Protein AF-A0A936SE41-F1 (afdb_monomer_lite)

pLDDT: mean 73.84, std 23.17, range [28.8, 96.19]

Radius of gyration: 31.77 Å; chains: 1; bounding box: 90×78×66 Å

Foldseek 3Di:
DDDDDDDDDPDDDPLQWKWFAQADQDPDDGDTDIGGPPDDDDDDDDPPPCSCVVPPVAQQLVLQQVVLVPDDPVSVVVDDRRDHGPTPDIPNRHNDDDDDPDPPDDDVPDDPCVVVVVVVVVVVCCVVPNFDADPPPRDTDDDDDPVNVVVPDCVPPPDPPPDPDDPPDPPDPDPPPPPPPPDDDDDDDDDD

Sequence (192 aa):
MPGTESMHAATPKKEDQIEVRGARVHNLKNINVSIPFNKLTVITGVSGSGKSSLAFDTLYAEGQRRYVESLSAYARQFLERMDKPDVDEITGIAPAIAIRQKNSTKNPRSTVATQTEIYDYLRLLFARAGQTICHKCGREVKKIRPNRLRTRSWRNCRTALDSICCSLFRKKFLVRSSELQKEASPRPRPKI

Structure (mmCIF, N/CA/C/O backbone):
data_AF-A0A936SE41-F1
#
_entry.id   AF-A0A936SE41-F1
#
loop_
_atom_site.group_PDB
_atom_site.id
_atom_site.type_symbol
_atom_site.label_atom_id
_atom_site.label_alt_id
_atom_site.label_comp_id
_atom_site.label_asym_id
_atom_site.label_entity_id
_atom_site.label_seq_id
_atom_site.pdbx_PDB_ins_code
_atom_site.Cartn_x
_atom_site.Cartn_y
_atom_site.Cartn_z
_atom_site.occupancy
_atom_site.B_iso_or_equiv
_atom_site.auth_seq_id
_atom_site.auth_comp_id
_atom_site.auth_asym_id
_atom_site.auth_atom_id
_atom_site.pdbx_PDB_model_num
ATOM 1 N N . MET A 1 1 ? -26.168 34.186 -21.597 1.00 45.56 1 MET A N 1
ATOM 2 C CA . MET A 1 1 ? -26.222 33.703 -20.202 1.00 45.56 1 MET A CA 1
ATOM 3 C C . MET A 1 1 ? -26.870 32.323 -20.218 1.00 45.56 1 MET A C 1
ATOM 5 O O . MET A 1 1 ? -28.078 32.276 -20.405 1.00 45.56 1 MET A O 1
ATOM 9 N N . PRO A 1 2 ? -26.121 31.209 -20.158 1.00 50.38 2 PRO A N 1
ATOM 10 C CA . PRO A 1 2 ? -26.719 29.896 -19.945 1.00 50.38 2 PRO A CA 1
ATOM 11 C C . PRO A 1 2 ? -26.901 29.629 -18.443 1.00 50.38 2 PRO A C 1
ATOM 13 O O . PRO A 1 2 ? -26.120 30.104 -17.619 1.00 50.38 2 PRO A O 1
ATOM 16 N N . GLY A 1 3 ? -28.003 28.951 -18.129 1.00 43.50 3 GLY A N 1
ATOM 17 C CA . GLY A 1 3 ? -28.626 28.864 -16.813 1.00 43.50 3 GLY A CA 1
ATOM 18 C C . GLY A 1 3 ? -27.889 28.028 -15.768 1.00 43.50 3 GLY A C 1
ATOM 19 O O . GLY A 1 3 ? -27.071 27.160 -16.056 1.00 43.50 3 GLY A O 1
ATOM 20 N N . THR A 1 4 ? -28.239 28.322 -14.522 1.00 48.59 4 THR A N 1
ATOM 21 C CA . THR A 1 4 ? -27.887 27.595 -13.306 1.00 48.59 4 THR A CA 1
ATOM 22 C C . THR A 1 4 ? -28.631 26.263 -13.245 1.00 48.59 4 THR A C 1
ATOM 24 O O . THR A 1 4 ? -29.811 26.228 -12.895 1.00 48.59 4 THR A O 1
ATOM 27 N N . GLU A 1 5 ? -27.942 25.167 -13.551 1.00 46.31 5 GLU A N 1
ATOM 28 C CA . GLU A 1 5 ? -28.409 23.821 -13.221 1.00 46.31 5 GLU A CA 1
ATOM 29 C C . GLU A 1 5 ? -28.138 23.545 -11.738 1.00 46.31 5 GLU A C 1
ATOM 31 O O . GLU A 1 5 ? -26.999 23.510 -11.266 1.00 46.31 5 GLU A O 1
ATOM 36 N N . SER A 1 6 ? -29.222 23.404 -10.979 1.00 43.59 6 SER A N 1
ATOM 37 C CA . SER A 1 6 ? -29.221 23.038 -9.570 1.00 43.59 6 SER A CA 1
ATOM 38 C C . SER A 1 6 ? -28.664 21.627 -9.391 1.00 43.59 6 SER A C 1
ATOM 40 O O . SER A 1 6 ? -29.272 20.649 -9.826 1.00 43.59 6 SER A O 1
ATOM 42 N N . MET A 1 7 ? -27.523 21.517 -8.711 1.00 40.09 7 MET A N 1
ATOM 43 C CA . MET A 1 7 ? -26.953 20.238 -8.300 1.00 40.09 7 MET A CA 1
ATOM 44 C C . MET A 1 7 ? -27.877 19.561 -7.280 1.00 40.09 7 MET A C 1
ATOM 46 O O . MET A 1 7 ? -27.985 19.996 -6.133 1.00 40.09 7 MET A O 1
ATOM 50 N N . HIS A 1 8 ? -28.540 18.482 -7.689 1.00 44.97 8 HIS A N 1
ATOM 51 C CA . HIS A 1 8 ? -29.218 17.580 -6.767 1.00 44.97 8 HIS A CA 1
ATOM 52 C C . HIS A 1 8 ? -28.171 16.882 -5.889 1.00 44.97 8 HIS A C 1
ATOM 54 O O . HIS A 1 8 ? -27.427 16.015 -6.347 1.00 44.97 8 HIS A O 1
ATOM 60 N N . ALA A 1 9 ? -28.101 17.275 -4.616 1.00 45.81 9 ALA A N 1
ATOM 61 C CA . ALA A 1 9 ? -27.323 16.576 -3.605 1.00 45.81 9 ALA A CA 1
ATOM 62 C C . ALA A 1 9 ? -27.944 15.190 -3.368 1.00 45.81 9 ALA A C 1
ATOM 64 O O . ALA A 1 9 ? -28.983 15.062 -2.720 1.00 45.81 9 ALA A O 1
ATOM 65 N N . ALA A 1 10 ? -27.321 14.152 -3.928 1.00 47.44 10 ALA A N 1
ATOM 66 C CA . ALA A 1 10 ? -27.687 12.770 -3.663 1.00 47.44 10 ALA A CA 1
ATOM 67 C C . ALA A 1 10 ? -27.558 12.479 -2.158 1.00 47.44 10 ALA A C 1
ATOM 69 O O . ALA A 1 10 ? -26.522 12.738 -1.544 1.00 47.44 10 ALA A O 1
ATOM 70 N N . THR A 1 11 ? -28.623 11.954 -1.557 1.00 45.97 11 THR A N 1
ATOM 71 C CA . THR A 1 11 ? -28.633 11.496 -0.166 1.00 45.97 11 THR A CA 1
ATOM 72 C C . THR A 1 11 ? -27.614 10.356 -0.029 1.00 45.97 11 THR A C 1
ATOM 74 O O . THR A 1 11 ? -27.727 9.381 -0.776 1.00 45.97 11 THR A O 1
ATOM 77 N N . PRO A 1 12 ? -26.601 10.442 0.855 1.00 45.00 12 PRO A N 1
ATOM 78 C CA . PRO A 1 12 ? -25.562 9.420 0.908 1.00 45.00 12 PRO A CA 1
ATOM 79 C C . PRO A 1 12 ? -26.171 8.100 1.384 1.00 45.00 12 PRO A C 1
ATOM 81 O O . PRO A 1 12 ? -26.808 8.039 2.440 1.00 45.00 12 PRO A O 1
ATOM 84 N N . LYS A 1 13 ? -25.988 7.039 0.590 1.00 48.81 13 LYS A N 1
ATOM 85 C CA . LYS A 1 13 ? -26.315 5.674 1.006 1.00 48.81 13 LYS A CA 1
ATOM 86 C C . LYS A 1 13 ? -25.472 5.336 2.235 1.00 48.81 13 LYS A C 1
ATOM 88 O O . LYS A 1 13 ? -24.300 5.688 2.320 1.00 48.81 13 LYS A O 1
ATOM 93 N N . LYS A 1 14 ? -26.062 4.595 3.172 1.00 51.44 14 LYS A N 1
ATOM 94 C CA . LYS A 1 14 ? -25.424 4.133 4.420 1.00 51.44 14 LYS A CA 1
ATOM 95 C C . LYS A 1 14 ? -24.152 3.287 4.195 1.00 51.44 14 LYS A C 1
ATOM 97 O O . LYS A 1 14 ? -23.412 3.041 5.132 1.00 51.44 14 LYS A O 1
ATOM 102 N N . GLU A 1 15 ? -23.909 2.865 2.955 1.00 58.12 15 GLU A N 1
ATOM 103 C CA . GLU A 1 15 ? -22.759 2.075 2.504 1.00 58.12 15 GLU A CA 1
ATOM 104 C C . GLU A 1 15 ? -21.543 2.932 2.104 1.00 58.12 15 GLU A C 1
ATOM 106 O O . GLU A 1 15 ? -20.476 2.382 1.849 1.00 58.12 15 GLU A O 1
ATOM 111 N N . ASP A 1 16 ? -21.660 4.266 2.087 1.00 80.31 16 ASP A N 1
ATOM 112 C CA . ASP A 1 16 ? -20.583 5.164 1.648 1.00 80.31 16 ASP A CA 1
ATOM 113 C C . ASP A 1 16 ? -19.590 5.554 2.767 1.00 80.31 16 ASP A C 1
ATOM 115 O O . ASP A 1 16 ? -18.849 6.535 2.634 1.00 80.31 16 ASP A O 1
ATOM 119 N N . GLN A 1 17 ? -19.542 4.814 3.882 1.00 90.88 17 GLN A N 1
ATOM 120 C CA . GLN A 1 17 ? -18.642 5.115 5.002 1.00 90.88 17 GLN A CA 1
ATOM 121 C C . GLN A 1 17 ? -18.053 3.851 5.645 1.00 90.88 17 GLN A C 1
ATOM 123 O O . GLN A 1 17 ? -18.713 2.822 5.756 1.00 90.88 17 GLN A O 1
ATOM 128 N N . ILE A 1 18 ? -16.813 3.967 6.116 1.00 92.62 18 ILE A N 1
ATOM 129 C CA . ILE A 1 18 ? -16.155 3.004 6.998 1.00 92.62 18 ILE A CA 1
ATOM 130 C C . ILE A 1 18 ? -16.578 3.354 8.425 1.00 92.62 18 ILE A C 1
ATOM 132 O O . ILE A 1 18 ? -16.229 4.434 8.912 1.00 92.62 18 ILE A O 1
ATOM 136 N N . GLU A 1 19 ? -17.300 2.469 9.109 1.00 94.19 19 GLU A N 1
ATOM 137 C CA . GLU A 1 19 ? -17.601 2.643 10.534 1.00 94.19 19 GLU A CA 1
ATOM 138 C C . GLU A 1 19 ? -16.647 1.798 11.373 1.00 94.19 19 GLU A C 1
ATOM 140 O O . GLU A 1 19 ? -16.540 0.589 11.184 1.00 94.19 19 GLU A O 1
ATOM 145 N N . VAL A 1 20 ? -15.976 2.437 12.326 1.00 94.56 20 VAL A N 1
ATOM 146 C CA . VAL A 1 20 ? -15.140 1.798 13.342 1.00 94.56 20 VAL A CA 1
ATOM 147 C C . VAL A 1 20 ? -15.833 1.961 14.685 1.00 94.56 20 VAL A C 1
ATOM 149 O O . VAL A 1 20 ? -16.110 3.091 15.096 1.00 94.56 20 VAL A O 1
ATOM 152 N N . ARG A 1 21 ? -16.097 0.852 15.378 1.00 94.94 21 ARG A N 1
ATOM 153 C CA . ARG A 1 21 ? -16.730 0.837 16.699 1.00 94.94 21 ARG A CA 1
ATOM 154 C C . ARG A 1 21 ? -15.834 0.170 17.732 1.00 94.94 21 ARG A C 1
ATOM 156 O O . ARG A 1 21 ? -15.345 -0.935 17.520 1.00 94.94 21 ARG A O 1
ATOM 163 N N . GLY A 1 22 ? -15.636 0.859 18.848 1.00 93.25 22 GLY A N 1
ATOM 164 C CA . GLY A 1 22 ? -14.925 0.355 20.013 1.00 93.25 22 GLY A CA 1
ATOM 165 C C . GLY A 1 22 ? -13.451 0.051 19.769 1.00 93.25 22 GLY A C 1
ATOM 166 O O . GLY A 1 22 ? -12.950 -0.972 20.223 1.00 93.25 22 GLY A O 1
ATOM 167 N N . ALA A 1 23 ? -12.731 0.908 19.039 1.00 93.38 23 ALA A N 1
ATOM 168 C CA . ALA A 1 23 ? -11.301 0.691 18.822 1.00 93.38 23 ALA A CA 1
ATOM 169 C C . ALA A 1 23 ? -10.502 0.950 20.111 1.00 93.38 23 ALA A C 1
ATOM 171 O O . ALA A 1 23 ? -10.573 2.042 20.693 1.00 93.38 23 ALA A O 1
ATOM 172 N N . ARG A 1 24 ? -9.725 -0.055 20.534 1.00 94.62 24 ARG A N 1
ATOM 173 C CA . ARG A 1 24 ? -8.931 -0.080 21.780 1.00 94.62 24 ARG A CA 1
ATOM 174 C C . ARG A 1 24 ? -7.458 -0.435 21.561 1.00 94.62 24 ARG A C 1
ATOM 176 O O . ARG A 1 24 ? -6.712 -0.675 22.503 1.00 94.62 24 ARG A O 1
ATOM 183 N N . VAL A 1 25 ? -7.010 -0.434 20.309 1.00 89.94 25 VAL A N 1
ATOM 184 C CA . VAL A 1 25 ? -5.626 -0.755 19.953 1.00 89.94 25 VAL A CA 1
ATOM 185 C C . VAL A 1 25 ? -4.649 0.253 20.573 1.00 89.94 25 VAL A C 1
ATOM 187 O O . VAL A 1 25 ? -4.726 1.458 20.325 1.00 89.94 25 VA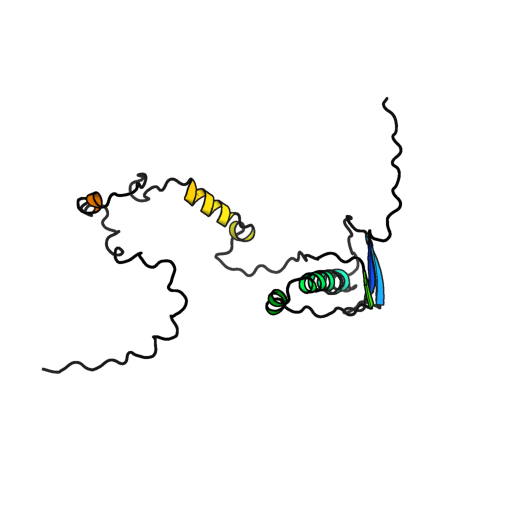L A O 1
ATOM 190 N N . HIS A 1 26 ? -3.692 -0.244 21.359 1.00 89.25 26 HIS A N 1
ATOM 191 C CA . HIS A 1 26 ? -2.684 0.553 22.068 1.00 89.25 26 HIS A CA 1
ATOM 192 C C . HIS A 1 26 ? -3.282 1.622 23.003 1.00 89.25 26 HIS A C 1
ATOM 194 O O . HIS A 1 26 ? -3.795 1.299 24.066 1.00 89.25 26 HIS A O 1
ATOM 200 N N . ASN A 1 27 ? -3.167 2.906 22.644 1.00 89.38 27 ASN A N 1
ATOM 201 C CA . ASN A 1 27 ? -3.588 4.043 23.472 1.00 89.38 27 ASN A CA 1
ATOM 202 C C . ASN A 1 27 ? -5.029 4.504 23.165 1.00 89.38 27 ASN A C 1
ATOM 204 O O . ASN A 1 27 ? -5.460 5.563 23.625 1.00 89.38 27 ASN A O 1
ATOM 208 N N . LEU A 1 28 ? -5.765 3.769 22.325 1.00 90.06 28 LEU A N 1
ATOM 209 C CA . LEU A 1 28 ? -7.129 4.134 21.957 1.00 90.06 28 LEU A CA 1
ATOM 210 C C . LEU A 1 28 ? -8.102 3.828 23.103 1.00 90.06 28 LEU A C 1
ATOM 212 O O . LEU A 1 28 ? -8.124 2.734 23.656 1.00 90.06 28 LEU A O 1
ATOM 216 N N . LYS A 1 29 ? -8.934 4.810 23.453 1.00 91.19 29 LYS A N 1
ATOM 217 C CA . LYS A 1 29 ? -9.887 4.727 24.570 1.00 91.19 29 LYS A CA 1
ATOM 218 C C . LYS A 1 29 ? -11.300 4.405 24.082 1.00 91.19 29 LYS A C 1
ATOM 220 O O . LYS A 1 29 ? -12.194 5.232 24.225 1.00 91.19 29 LYS A O 1
ATOM 225 N N . ASN A 1 30 ? -11.482 3.225 23.487 1.00 92.81 30 ASN A N 1
ATOM 226 C CA . ASN A 1 30 ? -12.775 2.735 22.991 1.00 92.81 30 ASN A CA 1
ATOM 227 C C . ASN A 1 30 ? -13.479 3.725 22.044 1.00 92.81 30 ASN A C 1
ATOM 229 O O . ASN A 1 30 ? -14.611 4.148 22.280 1.00 92.81 30 ASN A O 1
ATOM 233 N N . ILE A 1 31 ? -12.769 4.152 20.999 1.00 92.75 31 ILE A N 1
ATOM 234 C CA . ILE A 1 31 ? -13.253 5.215 20.112 1.00 92.75 31 ILE A CA 1
ATOM 235 C C . ILE A 1 31 ? -14.187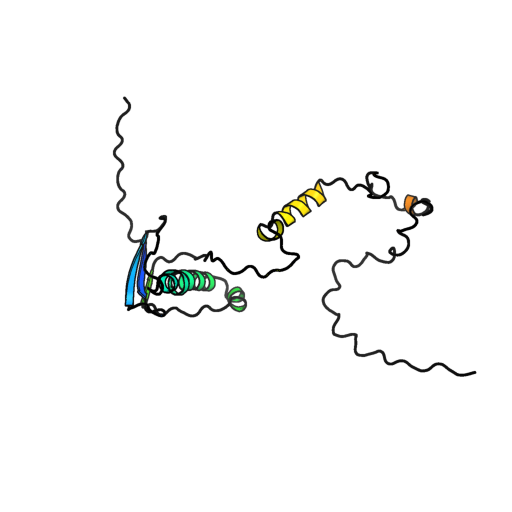 4.672 19.026 1.00 92.75 31 ILE A C 1
ATOM 237 O O . ILE A 1 31 ? -13.969 3.585 18.489 1.00 92.75 31 ILE A O 1
ATOM 241 N N . ASN A 1 32 ? -15.194 5.475 18.676 1.00 94.69 32 ASN A N 1
ATOM 242 C CA . ASN A 1 32 ? -16.100 5.238 17.556 1.00 94.69 32 ASN A CA 1
ATOM 243 C C . ASN A 1 32 ? -15.874 6.326 16.504 1.00 94.69 32 ASN A C 1
ATOM 245 O O . ASN A 1 32 ? -15.921 7.512 16.837 1.00 94.69 32 ASN A O 1
ATOM 249 N N . VAL A 1 33 ? -15.611 5.945 15.255 1.00 93.31 33 VAL A N 1
ATOM 250 C CA . VAL A 1 33 ? -15.293 6.884 14.169 1.00 93.31 33 VAL A CA 1
ATOM 251 C C . VAL A 1 33 ? -15.959 6.419 12.881 1.00 93.31 33 VAL A C 1
ATOM 253 O O . VAL A 1 33 ? -15.890 5.241 12.544 1.00 93.31 33 VAL A O 1
ATOM 256 N N . SER A 1 34 ? -16.557 7.349 12.138 1.00 93.50 34 SER A N 1
ATOM 257 C CA . SER A 1 34 ? -17.000 7.126 10.763 1.00 93.50 34 SER A CA 1
ATOM 258 C C . SER A 1 34 ? -16.105 7.885 9.782 1.00 93.50 34 SER A C 1
ATOM 260 O O . SER A 1 34 ? -15.800 9.064 9.977 1.00 93.50 34 SER A O 1
ATOM 262 N N . ILE A 1 35 ? -15.645 7.201 8.734 1.00 93.62 35 ILE A N 1
ATOM 263 C CA . ILE A 1 35 ? -14.766 7.762 7.701 1.00 93.62 35 ILE A CA 1
ATOM 264 C C . ILE A 1 35 ? -15.475 7.654 6.349 1.00 93.62 35 ILE A C 1
ATOM 266 O O . ILE A 1 35 ? -15.795 6.546 5.929 1.00 93.62 35 ILE A O 1
ATOM 270 N N . PRO A 1 36 ? -15.716 8.765 5.634 1.00 92.88 36 PRO A N 1
ATOM 271 C CA . PRO A 1 36 ? -16.396 8.719 4.347 1.00 92.88 36 PRO A CA 1
ATOM 272 C C . PRO A 1 36 ? -15.514 8.116 3.248 1.00 92.88 36 PRO A C 1
ATOM 274 O O . PRO A 1 36 ? -14.325 8.432 3.144 1.00 92.88 36 PRO A O 1
ATOM 277 N N . PHE A 1 37 ? -16.114 7.304 2.379 1.00 90.44 37 PHE A N 1
ATOM 278 C CA . PHE A 1 37 ? -15.452 6.792 1.184 1.00 90.44 37 PHE A CA 1
ATOM 279 C C . PHE A 1 37 ? -15.210 7.881 0.138 1.00 90.44 37 PHE A C 1
ATOM 281 O O . PHE A 1 37 ? -15.862 8.926 0.125 1.00 90.44 37 PHE A O 1
ATOM 288 N N . ASN A 1 38 ? -14.254 7.616 -0.759 1.00 88.75 38 ASN A N 1
ATOM 289 C CA . ASN A 1 38 ? -13.895 8.473 -1.896 1.00 88.75 38 ASN A CA 1
ATOM 290 C C . ASN A 1 38 ? -13.533 9.918 -1.513 1.00 88.75 38 ASN A C 1
ATOM 292 O O . ASN A 1 38 ? -13.631 10.833 -2.330 1.00 88.75 38 ASN A O 1
ATOM 296 N N . LYS A 1 39 ? -13.090 10.130 -0.270 1.00 91.94 39 LYS A N 1
ATOM 297 C CA . LYS A 1 39 ? -12.634 11.425 0.235 1.00 91.94 39 LYS A CA 1
ATOM 298 C C . LYS A 1 39 ? -11.244 11.308 0.836 1.00 91.94 39 LYS A C 1
ATOM 300 O O . LYS A 1 39 ? -10.909 10.321 1.489 1.00 91.94 39 LYS A O 1
ATOM 305 N N . LEU A 1 40 ? -10.450 12.363 0.665 1.00 94.31 40 LEU A N 1
ATOM 306 C CA . LEU A 1 40 ? -9.188 12.509 1.377 1.00 94.31 40 LEU A CA 1
ATOM 307 C C . LEU A 1 40 ? -9.483 12.873 2.835 1.00 94.31 40 LEU A C 1
ATOM 309 O O . LEU A 1 40 ? -9.785 14.024 3.144 1.00 94.31 40 LEU A O 1
ATOM 313 N N . THR A 1 41 ? -9.403 11.886 3.723 1.00 94.06 41 THR A N 1
ATOM 314 C CA . THR A 1 41 ? -9.564 12.093 5.165 1.00 94.06 41 THR A CA 1
ATOM 315 C C . THR A 1 41 ? -8.193 12.193 5.820 1.00 94.06 41 THR A C 1
ATOM 317 O O . THR A 1 41 ? -7.343 11.322 5.640 1.00 94.06 41 THR A O 1
ATOM 320 N N . VAL A 1 42 ? -7.977 13.256 6.594 1.00 95.44 42 VAL A N 1
ATOM 321 C CA . VAL A 1 42 ? -6.722 13.505 7.309 1.00 95.44 42 VAL A CA 1
ATOM 322 C C . VAL A 1 42 ? -6.961 13.332 8.804 1.00 95.44 42 VAL A C 1
ATOM 324 O O . VAL A 1 42 ? -7.814 14.000 9.381 1.00 95.44 42 VAL A O 1
ATOM 327 N N . ILE A 1 43 ? -6.190 12.449 9.440 1.00 93.62 43 ILE A N 1
ATOM 328 C CA . ILE A 1 43 ? -6.227 12.232 10.890 1.00 93.62 43 ILE A CA 1
ATOM 329 C C . ILE A 1 43 ? -5.122 13.081 11.526 1.00 93.62 43 ILE A C 1
ATOM 331 O O . ILE A 1 43 ? -3.935 12.846 11.295 1.00 93.62 43 ILE A O 1
ATOM 335 N N . THR A 1 44 ? -5.500 14.067 12.337 1.00 95.06 44 THR A N 1
ATOM 336 C CA . THR A 1 44 ? -4.574 15.019 12.972 1.00 95.06 44 THR A CA 1
ATOM 337 C C . THR A 1 44 ? -4.580 14.888 14.501 1.00 95.06 44 THR A C 1
ATOM 339 O O . THR A 1 44 ? -5.418 14.203 15.082 1.00 95.06 44 THR A O 1
ATOM 342 N N . GLY A 1 45 ? -3.585 15.485 15.171 1.00 93.94 45 GLY A N 1
ATOM 343 C CA . GLY A 1 45 ? -3.478 15.506 16.638 1.00 93.94 45 GLY A CA 1
ATOM 344 C C . GLY A 1 45 ? -2.037 15.476 17.160 1.00 93.94 45 GLY A C 1
ATOM 345 O O . GLY A 1 45 ? -1.105 15.151 16.422 1.00 93.94 45 GLY A O 1
ATOM 346 N N . VAL A 1 46 ? -1.846 15.737 18.456 1.00 94.75 46 VAL A N 1
ATOM 347 C CA . VAL A 1 46 ? -0.529 15.794 19.138 1.00 94.75 46 VAL A CA 1
ATOM 348 C C . VAL A 1 46 ? 0.216 14.458 19.144 1.00 94.75 46 VAL A C 1
ATOM 350 O O . VAL A 1 46 ? -0.417 13.406 19.187 1.00 94.75 46 VAL A O 1
ATOM 353 N N . SER A 1 47 ? 1.553 14.451 19.100 1.00 92.44 47 SER A N 1
ATOM 354 C CA . SER A 1 47 ? 2.339 13.201 19.126 1.00 92.44 47 SER A CA 1
ATOM 355 C C . SER A 1 47 ? 1.884 12.262 20.258 1.00 92.44 47 SER A C 1
ATOM 357 O O . SER A 1 47 ? 1.587 12.715 21.357 1.00 92.44 47 SER A O 1
ATOM 359 N N . GLY A 1 48 ? 1.743 10.965 19.967 1.00 89.19 48 GLY A N 1
ATOM 360 C CA . GLY A 1 48 ? 1.232 9.977 20.931 1.00 89.19 48 GLY A CA 1
ATOM 361 C C . GLY A 1 48 ? -0.296 9.900 21.091 1.00 89.19 48 GLY A C 1
ATOM 362 O O . GLY A 1 48 ? -0.782 8.996 21.765 1.00 89.19 48 GLY A O 1
ATOM 363 N N . SER A 1 49 ? -1.087 10.750 20.425 1.00 89.75 49 SER A N 1
ATOM 364 C CA . SER A 1 49 ? -2.562 10.727 20.537 1.00 89.75 49 SER A CA 1
ATOM 365 C C . SER A 1 49 ? -3.271 9.491 19.946 1.00 89.75 49 SER A C 1
ATOM 367 O O . SER A 1 49 ? -4.494 9.470 19.903 1.00 89.75 49 SER A O 1
ATOM 369 N N . GLY A 1 50 ? -2.541 8.498 19.424 1.00 91.38 50 GLY A N 1
ATOM 370 C CA . GLY A 1 50 ? -3.132 7.287 18.834 1.00 91.38 50 GLY A CA 1
ATOM 371 C C . GLY A 1 50 ? -3.486 7.366 17.341 1.00 91.38 50 GLY A C 1
ATOM 372 O O . GLY A 1 50 ? -4.121 6.454 16.828 1.00 91.38 50 GLY A O 1
ATOM 373 N N . LYS A 1 51 ? -3.047 8.400 16.603 1.00 94.25 51 LYS A N 1
ATOM 374 C CA . LYS A 1 51 ? -3.281 8.521 15.140 1.00 94.25 51 LYS A CA 1
ATOM 375 C C . LYS A 1 51 ? -2.775 7.307 14.367 1.00 94.25 51 LYS A C 1
ATOM 377 O O . LYS A 1 51 ? -3.501 6.731 13.567 1.00 94.25 51 LYS A O 1
ATOM 382 N N . SER A 1 52 ? -1.518 6.935 14.617 1.00 92.88 52 SER A N 1
ATOM 383 C CA . SER A 1 52 ? -0.885 5.788 13.969 1.00 92.88 52 SER A CA 1
ATOM 384 C C . SER A 1 52 ? -1.573 4.488 14.373 1.00 92.88 52 SER A C 1
ATOM 386 O O . SER A 1 52 ? -1.746 3.624 13.526 1.00 92.88 52 SER A O 1
ATOM 388 N N . SER A 1 53 ? -2.046 4.395 15.619 1.00 93.69 53 SER A N 1
ATOM 389 C CA . SER A 1 53 ? -2.791 3.235 16.108 1.00 93.69 53 SER A CA 1
ATOM 390 C C . SER A 1 53 ? -4.145 3.081 15.424 1.00 93.69 53 SER A C 1
ATOM 392 O O . SER A 1 53 ? -4.509 1.980 15.026 1.00 93.69 53 SER A O 1
ATOM 394 N N . LEU A 1 54 ? -4.866 4.179 15.191 1.00 93.12 54 LEU A N 1
ATOM 395 C CA . LEU A 1 54 ? -6.111 4.143 14.426 1.00 93.12 54 LEU A CA 1
ATOM 396 C C . LEU A 1 54 ? -5.856 3.836 12.938 1.00 93.12 54 LEU A C 1
ATOM 398 O O . LEU A 1 54 ? -6.517 2.978 12.360 1.00 93.12 54 LEU A O 1
ATOM 402 N N . ALA A 1 55 ? -4.888 4.507 12.312 1.00 93.12 55 ALA A N 1
ATOM 403 C CA . ALA A 1 55 ? -4.645 4.389 10.874 1.00 93.12 55 ALA A CA 1
ATOM 404 C C . ALA A 1 55 ? -3.956 3.073 10.473 1.00 93.12 55 ALA A C 1
ATOM 406 O O . ALA A 1 55 ? -4.424 2.373 9.577 1.00 93.12 55 ALA A O 1
ATOM 407 N N . PHE A 1 56 ? -2.835 2.738 11.112 1.00 91.88 56 PHE A N 1
ATOM 408 C CA . PHE A 1 56 ? -2.007 1.591 10.740 1.00 91.88 56 PHE A CA 1
ATOM 409 C C . PHE A 1 56 ? -2.390 0.333 11.516 1.00 91.88 56 PHE A C 1
ATOM 411 O O . PHE A 1 56 ? -2.614 -0.712 10.911 1.00 91.88 56 PHE A O 1
ATOM 418 N N . ASP A 1 57 ? -2.491 0.440 12.839 1.00 91.38 57 ASP A N 1
ATOM 419 C CA . ASP A 1 57 ? -2.651 -0.747 13.686 1.00 91.38 57 ASP A CA 1
ATOM 420 C C . ASP A 1 57 ? -4.111 -1.235 13.733 1.00 91.38 57 ASP A C 1
ATOM 422 O O . ASP A 1 57 ? -4.350 -2.400 14.023 1.00 91.38 57 ASP A O 1
ATOM 426 N N . THR A 1 58 ? -5.085 -0.375 13.402 1.00 93.38 58 THR A N 1
ATOM 427 C CA . THR A 1 58 ? -6.518 -0.725 13.363 1.00 93.38 58 THR A CA 1
ATOM 428 C C . THR A 1 58 ? -7.036 -0.839 11.927 1.00 93.38 58 THR A C 1
ATOM 430 O O . THR A 1 58 ? -7.336 -1.939 11.470 1.00 93.38 58 THR A O 1
ATOM 433 N N . LEU A 1 59 ? -7.124 0.277 11.187 1.00 93.31 59 LEU A N 1
ATOM 434 C CA . LEU A 1 59 ? -7.733 0.300 9.849 1.00 93.31 59 LEU A CA 1
ATOM 435 C C . LEU A 1 59 ? -6.932 -0.519 8.831 1.00 93.31 59 LEU A C 1
ATOM 437 O O . LEU A 1 59 ? -7.469 -1.412 8.182 1.00 93.31 59 LEU A O 1
ATOM 441 N N . TYR A 1 60 ? -5.638 -0.242 8.684 1.00 92.88 60 TYR A N 1
ATOM 442 C CA . TYR A 1 60 ? -4.810 -0.980 7.731 1.00 92.88 60 TYR A CA 1
ATOM 443 C C . TYR A 1 60 ? -4.692 -2.467 8.091 1.00 92.88 60 TYR A C 1
ATOM 445 O O . TYR A 1 60 ? -4.818 -3.305 7.198 1.00 92.88 60 TYR A O 1
ATOM 453 N N . ALA A 1 61 ? -4.518 -2.794 9.376 1.00 91.56 61 ALA A N 1
ATOM 454 C CA . ALA A 1 61 ? -4.459 -4.178 9.836 1.00 91.56 61 ALA A CA 1
ATOM 455 C C . ALA A 1 61 ? -5.734 -4.963 9.483 1.00 91.56 61 ALA A C 1
ATOM 457 O O . ALA A 1 61 ? -5.639 -6.033 8.883 1.00 91.56 61 ALA A O 1
ATOM 458 N N . GLU A 1 62 ? -6.924 -4.418 9.762 1.00 91.88 62 GLU A N 1
ATOM 459 C CA . GLU A 1 62 ? -8.195 -5.069 9.402 1.00 91.88 62 GLU A CA 1
ATOM 460 C C . GLU A 1 62 ? -8.414 -5.145 7.893 1.00 91.88 62 GLU A C 1
ATOM 462 O O . GLU A 1 62 ? -8.804 -6.196 7.381 1.00 91.88 62 GLU A O 1
ATOM 467 N N . GLY A 1 63 ? -8.127 -4.065 7.163 1.00 92.19 63 GLY A N 1
ATOM 468 C CA . GLY A 1 63 ? -8.300 -4.030 5.712 1.00 92.19 63 GLY A CA 1
ATOM 469 C C . GLY A 1 63 ? -7.415 -5.055 5.002 1.00 92.19 63 GLY A C 1
ATOM 470 O O . GLY A 1 63 ? -7.876 -5.764 4.105 1.00 92.19 63 GLY A O 1
ATOM 471 N N . GLN A 1 64 ? -6.155 -5.188 5.424 1.00 90.19 64 GLN A N 1
ATOM 472 C CA . GLN A 1 64 ? -5.251 -6.200 4.881 1.00 90.19 64 GLN A CA 1
ATOM 473 C C . GLN A 1 64 ? -5.651 -7.611 5.325 1.00 90.19 64 GLN A C 1
ATOM 475 O O . GLN A 1 64 ? -5.681 -8.520 4.494 1.00 90.19 64 GLN A O 1
ATOM 480 N N . ARG A 1 65 ? -5.997 -7.807 6.601 1.00 89.38 65 ARG A N 1
ATOM 481 C CA . ARG A 1 65 ? -6.428 -9.107 7.126 1.00 89.38 65 ARG A CA 1
ATOM 482 C C . ARG A 1 65 ? -7.628 -9.656 6.352 1.00 89.38 65 ARG A C 1
ATOM 484 O O . ARG A 1 65 ? -7.552 -10.776 5.853 1.00 89.38 65 ARG A O 1
ATOM 491 N N . ARG A 1 66 ? -8.704 -8.874 6.202 1.00 89.38 66 ARG A N 1
ATOM 492 C CA . ARG A 1 66 ? -9.914 -9.307 5.475 1.00 89.38 66 ARG A CA 1
ATOM 493 C C . ARG A 1 66 ? -9.638 -9.602 4.007 1.00 89.38 66 ARG A C 1
ATOM 495 O O . ARG A 1 66 ? -10.219 -10.525 3.441 1.00 89.38 66 ARG A O 1
ATOM 502 N N . TYR A 1 67 ? -8.726 -8.851 3.391 1.00 89.12 67 TYR A N 1
ATOM 503 C CA . TYR A 1 67 ? -8.289 -9.132 2.029 1.00 89.12 67 TYR A CA 1
ATOM 504 C C . TYR A 1 67 ? -7.557 -10.478 1.930 1.00 89.12 67 TYR A C 1
ATOM 506 O O . TYR A 1 67 ? -7.853 -11.270 1.044 1.00 89.12 67 TYR A O 1
ATOM 514 N N . VAL A 1 68 ? -6.659 -10.796 2.867 1.00 87.19 68 VAL A N 1
ATOM 515 C CA . VAL A 1 68 ? -5.986 -12.108 2.911 1.00 87.19 68 VAL A CA 1
ATOM 516 C C . VAL A 1 68 ? -6.978 -13.241 3.205 1.00 87.19 68 VAL A C 1
ATOM 518 O O . VAL A 1 68 ? -6.880 -14.331 2.633 1.00 87.19 68 VAL A O 1
ATOM 521 N N . GLU A 1 69 ? -7.969 -12.989 4.056 1.00 84.00 69 GLU A N 1
ATOM 522 C CA . GLU A 1 69 ? -9.037 -13.941 4.364 1.00 84.00 69 GLU A CA 1
ATOM 523 C C . GLU A 1 69 ? -9.940 -14.241 3.159 1.00 84.00 69 GLU A C 1
ATOM 525 O O . GLU A 1 69 ? -10.509 -15.330 3.116 1.00 84.00 69 GLU A O 1
ATOM 530 N N . SER A 1 70 ? -10.029 -13.372 2.147 1.00 86.25 70 SER A N 1
ATOM 531 C CA . SER A 1 70 ? -10.796 -13.653 0.921 1.00 86.25 70 SER A CA 1
ATOM 532 C C . SER A 1 70 ? -10.026 -14.482 -0.118 1.00 86.25 70 SER A C 1
ATOM 534 O O . SER A 1 70 ? -10.633 -15.058 -1.022 1.00 86.25 70 SER A O 1
ATOM 536 N N . LEU A 1 71 ? -8.702 -14.618 0.026 1.00 85.44 71 LEU A N 1
ATOM 537 C CA . LEU A 1 71 ? -7.866 -15.418 -0.876 1.00 85.44 71 LEU A CA 1
ATOM 538 C C . LEU A 1 71 ? -8.068 -16.929 -0.673 1.00 85.44 71 LEU A C 1
ATOM 540 O O . LEU A 1 71 ? -8.645 -17.382 0.318 1.00 85.44 71 LEU A O 1
ATOM 544 N N . SER A 1 72 ? -7.571 -17.739 -1.613 1.00 87.31 72 SER A N 1
ATOM 545 C CA . SER A 1 72 ? -7.679 -19.201 -1.544 1.00 87.31 72 SER A CA 1
ATOM 546 C C . SER A 1 72 ? -6.990 -19.775 -0.299 1.00 87.31 72 SER A C 1
ATOM 548 O O . SER A 1 72 ? -6.000 -19.231 0.193 1.00 87.31 72 SER A O 1
ATOM 550 N N . ALA A 1 73 ? -7.482 -20.918 0.194 1.00 82.44 73 ALA A N 1
ATOM 551 C CA . ALA A 1 73 ? -6.897 -21.598 1.355 1.00 82.44 73 ALA A CA 1
ATOM 552 C C . ALA A 1 73 ? -5.389 -21.873 1.182 1.00 82.44 73 ALA A C 1
ATOM 554 O O . ALA A 1 73 ? -4.628 -21.756 2.138 1.00 82.44 73 ALA A O 1
ATOM 555 N N . TYR A 1 74 ? -4.957 -22.153 -0.052 1.00 82.19 74 TYR A N 1
ATOM 556 C CA . TYR A 1 74 ? -3.552 -22.333 -0.414 1.00 82.19 74 TYR A CA 1
ATOM 557 C C . TYR A 1 74 ? -2.732 -21.041 -0.272 1.00 82.19 74 TYR A C 1
ATOM 559 O O . TYR A 1 74 ? -1.646 -21.055 0.301 1.00 82.19 74 TYR A O 1
ATOM 567 N N . ALA A 1 75 ? -3.255 -19.900 -0.734 1.00 76.62 75 ALA A N 1
ATOM 568 C CA . ALA A 1 75 ? -2.558 -18.617 -0.627 1.00 76.62 75 ALA A CA 1
ATOM 569 C C . ALA A 1 75 ? -2.372 -18.178 0.836 1.00 76.62 75 ALA A C 1
ATOM 571 O O . ALA A 1 75 ? -1.327 -17.628 1.187 1.00 76.62 75 ALA A O 1
ATOM 572 N N . ARG A 1 76 ? -3.338 -18.487 1.712 1.00 79.56 76 ARG A N 1
ATOM 573 C CA . ARG A 1 76 ? -3.261 -18.174 3.151 1.00 79.56 76 ARG A CA 1
ATOM 574 C C . ARG A 1 76 ? -2.129 -18.900 3.884 1.00 79.56 76 ARG A C 1
ATOM 576 O O . ARG A 1 76 ? -1.760 -18.461 4.966 1.00 79.56 76 ARG A O 1
ATOM 583 N N . GLN A 1 77 ? -1.575 -19.981 3.329 1.00 79.62 77 GLN A N 1
ATOM 584 C CA . GLN A 1 77 ? -0.443 -20.691 3.937 1.00 79.62 77 GLN A CA 1
ATOM 585 C C . GLN A 1 77 ? 0.868 -19.892 3.846 1.00 79.62 77 GLN A C 1
ATOM 587 O O . GLN A 1 77 ? 1.742 -20.056 4.693 1.00 79.62 77 GLN A O 1
ATOM 592 N N . PHE A 1 78 ? 1.004 -19.031 2.832 1.00 72.56 78 PHE A N 1
ATOM 593 C CA . PHE A 1 78 ? 2.231 -18.271 2.561 1.00 72.56 78 PHE A CA 1
ATOM 594 C C . PHE A 1 78 ? 2.176 -16.822 3.042 1.00 72.56 78 PHE A C 1
ATOM 596 O O . PHE A 1 78 ? 3.179 -16.115 2.976 1.00 72.56 78 PHE A O 1
ATOM 603 N N . LEU A 1 79 ? 1.009 -16.366 3.486 1.00 75.88 79 LEU A N 1
ATOM 604 C CA . LEU A 1 79 ? 0.805 -15.000 3.938 1.00 75.88 79 LEU A CA 1
ATOM 605 C C . LEU A 1 79 ? 0.886 -14.954 5.460 1.00 75.88 79 LEU A C 1
ATOM 607 O O . LEU A 1 79 ? 0.308 -15.795 6.149 1.00 75.88 79 LEU A O 1
ATOM 611 N N . GLU A 1 80 ? 1.605 -13.959 5.977 1.00 69.62 80 GLU A N 1
ATOM 612 C CA . GLU A 1 80 ? 1.651 -13.696 7.412 1.00 69.62 80 GLU A CA 1
ATOM 613 C C . GLU A 1 80 ? 0.225 -13.469 7.923 1.00 69.62 80 GLU A C 1
ATOM 615 O O . GLU A 1 80 ? -0.521 -12.629 7.405 1.00 69.62 80 GLU A O 1
ATOM 620 N N . ARG A 1 81 ? -0.171 -14.248 8.935 1.00 68.81 81 ARG A N 1
ATOM 621 C CA . ARG A 1 81 ? -1.424 -14.011 9.646 1.00 68.81 81 ARG A CA 1
ATOM 622 C C . ARG A 1 81 ? -1.256 -12.719 10.431 1.00 68.81 81 ARG A C 1
ATOM 624 O O . ARG A 1 81 ? -0.446 -12.664 11.347 1.00 68.81 81 ARG A O 1
ATOM 631 N N . MET A 1 82 ? -2.005 -11.691 10.051 1.00 75.81 82 MET A N 1
ATOM 632 C CA . MET A 1 82 ? -2.088 -10.471 10.844 1.00 75.81 82 MET A CA 1
ATOM 633 C C . MET A 1 82 ? -3.002 -10.714 12.040 1.00 75.81 82 MET A C 1
ATOM 635 O O . MET A 1 82 ? -4.097 -11.270 11.888 1.00 75.81 82 MET A O 1
ATOM 639 N N . ASP A 1 83 ? -2.552 -10.291 13.217 1.00 79.75 83 ASP A N 1
ATOM 640 C CA . ASP A 1 83 ? -3.359 -10.359 14.428 1.00 79.75 83 ASP A CA 1
ATOM 641 C C . ASP A 1 83 ? -4.631 -9.521 14.275 1.00 79.75 83 ASP A C 1
ATOM 643 O O . ASP A 1 83 ? -4.651 -8.497 13.587 1.00 79.75 83 ASP A O 1
ATOM 647 N N . LYS A 1 84 ? -5.723 -9.977 14.903 1.00 86.12 84 LYS A N 1
ATOM 648 C CA . LYS A 1 84 ? -6.941 -9.165 14.973 1.00 86.12 84 LYS A CA 1
ATOM 649 C C . LYS A 1 84 ? -6.642 -7.941 15.838 1.00 86.12 8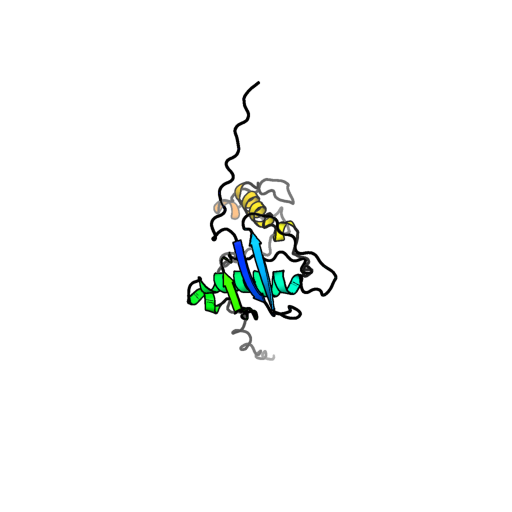4 LYS A C 1
ATOM 651 O O . LYS A 1 84 ? -6.250 -8.147 16.989 1.00 86.12 84 LYS A O 1
ATOM 656 N N . PRO A 1 85 ? -6.847 -6.706 15.362 1.00 88.12 85 PRO A N 1
ATOM 657 C CA . PRO A 1 85 ? -6.841 -5.570 16.265 1.00 88.12 85 PRO A CA 1
ATOM 658 C C . PRO A 1 85 ? -7.989 -5.671 17.271 1.00 88.12 85 PRO A C 1
ATOM 660 O O . PRO A 1 85 ? -9.048 -6.233 16.988 1.00 88.12 85 PRO A O 1
ATOM 663 N N . ASP A 1 86 ? -7.770 -5.094 18.451 1.00 92.00 86 ASP A N 1
ATOM 664 C CA . ASP A 1 86 ? -8.793 -4.958 19.485 1.00 92.00 86 ASP A CA 1
ATOM 665 C C . ASP A 1 86 ? -9.794 -3.859 19.095 1.00 92.00 86 ASP A C 1
ATOM 667 O O . ASP A 1 86 ? -9.577 -2.660 19.308 1.00 92.00 86 ASP A O 1
ATOM 671 N N . VAL A 1 87 ? -10.867 -4.295 18.439 1.00 93.25 87 VAL A N 1
ATOM 672 C CA . VAL A 1 87 ? -11.988 -3.483 17.968 1.00 93.25 87 VAL A CA 1
ATOM 673 C C . VAL A 1 87 ? -13.264 -4.320 18.037 1.00 93.25 87 VAL A C 1
ATOM 675 O O . VAL A 1 87 ? -13.230 -5.520 17.748 1.00 93.25 87 VAL A O 1
ATOM 678 N N . ASP A 1 88 ? -14.383 -3.706 18.419 1.00 92.81 88 ASP A N 1
ATOM 679 C CA . ASP A 1 88 ? -15.664 -4.419 18.511 1.00 92.81 88 ASP A CA 1
ATOM 680 C C . ASP A 1 88 ? -16.180 -4.768 17.117 1.00 92.81 88 ASP A C 1
ATOM 682 O O . ASP A 1 88 ? -16.468 -5.927 16.812 1.00 92.81 88 ASP A O 1
ATOM 686 N N . GLU A 1 89 ? -16.248 -3.765 16.244 1.00 92.69 89 GLU A N 1
ATOM 687 C CA . GLU A 1 89 ? -16.735 -3.940 14.885 1.00 92.69 89 GLU A CA 1
ATOM 688 C C . GLU A 1 89 ? -16.113 -2.914 13.939 1.00 92.69 89 GLU A C 1
ATOM 690 O O . GLU A 1 89 ? -15.970 -1.737 14.273 1.00 92.69 89 GLU A O 1
ATOM 695 N N . ILE A 1 90 ? -15.774 -3.362 12.729 1.00 93.06 90 ILE A N 1
ATOM 696 C CA . ILE A 1 90 ? -15.491 -2.467 11.607 1.00 93.06 90 ILE A CA 1
ATOM 697 C C . ILE A 1 90 ? -16.341 -2.898 10.419 1.00 93.06 90 ILE A C 1
ATOM 699 O O . ILE A 1 90 ? -16.244 -4.049 9.979 1.00 93.06 90 ILE A O 1
ATOM 703 N N . THR A 1 91 ? -17.142 -1.993 9.872 1.00 91.81 91 THR A N 1
ATOM 704 C CA . THR A 1 91 ? -17.976 -2.253 8.692 1.00 91.81 91 THR A CA 1
ATOM 705 C C . THR A 1 91 ? -17.506 -1.420 7.509 1.00 91.81 91 THR A C 1
ATOM 707 O O . THR A 1 91 ? -16.859 -0.386 7.671 1.00 91.81 91 THR A O 1
ATOM 710 N N . GLY A 1 92 ? -17.769 -1.926 6.301 1.00 87.94 92 GLY A N 1
ATOM 711 C CA . GLY A 1 92 ? -17.396 -1.230 5.074 1.00 87.94 92 GLY A CA 1
ATOM 712 C C . GLY A 1 92 ? -15.892 -0.987 4.955 1.00 87.94 92 GLY A C 1
ATOM 713 O O . GLY A 1 92 ? -15.501 0.089 4.551 1.00 87.94 92 GLY A O 1
ATOM 714 N N . ILE A 1 93 ? -15.016 -1.926 5.329 1.00 90.06 93 ILE A N 1
ATOM 715 C CA . ILE A 1 93 ? -13.573 -1.745 5.108 1.00 90.06 93 ILE A CA 1
ATOM 716 C C . ILE A 1 93 ? -13.145 -2.347 3.768 1.00 90.06 93 ILE A C 1
ATOM 718 O O . ILE A 1 93 ? -13.418 -3.512 3.478 1.00 90.06 93 ILE A O 1
ATOM 722 N N . ALA A 1 94 ? -12.474 -1.541 2.947 1.00 89.12 94 ALA A N 1
ATOM 723 C CA . ALA A 1 94 ? -11.882 -1.974 1.686 1.00 89.12 94 ALA A CA 1
ATOM 724 C C . ALA A 1 94 ? -10.469 -2.557 1.906 1.00 89.12 94 ALA A C 1
ATOM 726 O O . ALA A 1 94 ? -9.845 -2.279 2.937 1.00 89.12 94 ALA A O 1
ATOM 727 N N . PRO A 1 95 ? -9.923 -3.327 0.944 1.00 90.38 95 PRO A N 1
ATOM 728 C CA . PRO A 1 95 ? -8.521 -3.734 0.971 1.00 90.38 95 PRO A CA 1
ATOM 729 C C . PRO A 1 95 ? -7.605 -2.518 1.135 1.00 90.38 95 PRO A C 1
ATOM 731 O O . PRO A 1 95 ? -7.665 -1.569 0.352 1.00 90.38 95 PRO A O 1
ATOM 734 N N . ALA A 1 96 ? -6.769 -2.539 2.170 1.00 90.75 96 ALA A N 1
ATOM 735 C CA . ALA A 1 96 ? -5.962 -1.391 2.560 1.00 90.75 96 ALA A CA 1
ATOM 736 C C . ALA A 1 96 ? -4.497 -1.553 2.132 1.00 90.75 96 ALA A C 1
ATOM 738 O O . ALA A 1 96 ? -3.907 -2.625 2.270 1.00 90.75 96 ALA A O 1
ATOM 739 N N . ILE A 1 97 ? -3.889 -0.458 1.667 1.00 91.94 97 ILE A N 1
ATOM 740 C CA . ILE A 1 97 ? -2.458 -0.373 1.350 1.00 91.94 97 ILE A CA 1
ATOM 741 C C . ILE A 1 97 ? -1.845 0.729 2.213 1.00 91.94 97 ILE A C 1
ATOM 743 O O . ILE A 1 97 ? -2.221 1.895 2.102 1.00 91.94 97 ILE A O 1
ATOM 747 N N . ALA A 1 98 ? -0.880 0.374 3.061 1.00 91.38 98 ALA A N 1
ATOM 748 C CA . ALA A 1 98 ? -0.142 1.347 3.856 1.00 91.38 98 ALA A CA 1
ATOM 749 C C . ALA A 1 98 ? 1.102 1.837 3.112 1.00 91.38 98 ALA A C 1
ATOM 751 O O . ALA A 1 98 ? 2.057 1.088 2.904 1.00 91.38 98 ALA A O 1
ATOM 752 N N . ILE A 1 99 ? 1.133 3.131 2.801 1.00 91.12 99 ILE A N 1
ATOM 753 C CA . ILE A 1 99 ? 2.328 3.809 2.298 1.00 91.12 99 ILE A CA 1
ATOM 754 C C . ILE A 1 99 ? 3.020 4.469 3.491 1.00 91.12 99 ILE A C 1
ATOM 756 O O . ILE A 1 99 ? 2.522 5.438 4.060 1.00 91.12 99 ILE A O 1
ATOM 760 N N . ARG A 1 100 ? 4.164 3.915 3.900 1.00 86.38 100 ARG A N 1
ATOM 761 C CA . ARG A 1 100 ? 4.983 4.433 5.006 1.00 86.38 100 ARG A CA 1
ATOM 762 C C . ARG A 1 100 ? 6.373 4.783 4.507 1.00 86.38 100 ARG A C 1
ATOM 764 O O . ARG A 1 100 ? 6.928 4.086 3.661 1.00 86.38 100 ARG A O 1
ATOM 771 N N . GLN A 1 101 ? 6.979 5.793 5.121 1.00 82.88 101 GLN A N 1
ATOM 772 C CA . GLN A 1 101 ? 8.410 6.032 4.987 1.00 82.88 101 GLN A CA 1
ATOM 773 C C . GLN A 1 101 ? 9.168 4.963 5.789 1.00 82.88 101 GLN A C 1
ATOM 775 O O . GLN A 1 101 ? 9.558 5.176 6.934 1.00 82.88 101 GLN A O 1
ATOM 780 N N . LYS A 1 102 ? 9.331 3.767 5.217 1.00 77.81 102 LYS A N 1
ATOM 781 C CA . LYS A 1 102 ? 10.230 2.755 5.780 1.00 77.81 102 LYS A CA 1
ATOM 782 C C . LYS A 1 102 ? 11.647 3.081 5.317 1.00 77.81 102 LYS A C 1
ATOM 784 O O . LYS A 1 102 ? 11.859 3.363 4.139 1.00 77.81 102 LYS A O 1
ATOM 789 N N . ASN A 1 103 ? 12.611 3.046 6.235 1.00 74.06 103 ASN A N 1
ATOM 790 C CA . ASN A 1 103 ? 14.017 3.238 5.891 1.00 74.06 103 ASN A CA 1
ATOM 791 C C . ASN A 1 103 ? 14.405 2.237 4.798 1.00 74.06 103 ASN A C 1
ATOM 793 O O . ASN A 1 103 ? 14.331 1.026 5.007 1.00 74.06 103 ASN A O 1
ATOM 797 N N . SER A 1 104 ? 14.777 2.750 3.624 1.00 73.00 104 SER A N 1
ATOM 798 C CA . SER A 1 104 ? 15.209 1.917 2.507 1.00 73.00 104 SER A CA 1
ATOM 799 C C . SER A 1 104 ? 16.493 1.197 2.910 1.00 73.00 104 SER A C 1
ATOM 801 O O . SER A 1 104 ? 17.508 1.832 3.211 1.00 73.00 104 SER A O 1
ATOM 803 N N . THR A 1 105 ? 16.443 -0.135 2.971 1.00 72.06 105 THR A N 1
ATOM 804 C CA . THR A 1 105 ? 17.637 -0.954 3.170 1.00 72.06 105 THR A CA 1
ATOM 805 C C . THR A 1 105 ? 18.594 -0.660 2.022 1.00 72.06 105 THR A C 1
ATOM 807 O O . THR A 1 105 ? 18.271 -0.880 0.855 1.00 72.06 105 THR A O 1
ATOM 810 N N . LYS A 1 106 ? 19.774 -0.127 2.349 1.00 76.31 106 LYS A N 1
ATOM 811 C CA . LYS A 1 106 ? 20.774 0.278 1.360 1.00 76.31 106 LYS A CA 1
ATOM 812 C C . LYS A 1 106 ? 21.392 -0.960 0.712 1.00 76.31 106 LYS A C 1
ATOM 814 O O . LYS A 1 106 ? 22.415 -1.462 1.165 1.00 76.31 106 LYS A O 1
ATOM 819 N N . ASN A 1 107 ? 20.771 -1.459 -0.349 1.00 85.44 107 ASN A N 1
ATOM 820 C CA . ASN A 1 107 ? 21.404 -2.409 -1.252 1.00 85.44 107 ASN A CA 1
ATOM 821 C C . ASN A 1 107 ? 22.086 -1.611 -2.376 1.00 85.44 107 ASN A C 1
ATOM 823 O O . ASN A 1 107 ? 21.392 -0.903 -3.104 1.00 85.44 107 ASN A O 1
ATOM 827 N N . PRO A 1 108 ? 23.414 -1.721 -2.566 1.00 84.50 108 PRO A N 1
ATOM 828 C CA . PRO A 1 108 ? 24.133 -0.962 -3.593 1.00 84.50 108 PRO A CA 1
ATOM 829 C C . PRO A 1 108 ? 23.676 -1.271 -5.028 1.00 84.50 108 PRO A C 1
ATOM 831 O O . PRO A 1 108 ? 23.984 -0.514 -5.943 1.00 84.50 108 PRO A O 1
ATOM 834 N N . ARG A 1 109 ? 22.944 -2.372 -5.248 1.00 87.31 109 ARG A N 1
ATOM 835 C CA . ARG A 1 109 ? 22.353 -2.716 -6.552 1.00 87.31 109 ARG A CA 1
ATOM 836 C C . ARG A 1 109 ? 20.936 -2.170 -6.745 1.00 87.31 109 ARG A C 1
ATOM 838 O O . ARG A 1 109 ? 20.417 -2.239 -7.856 1.00 87.31 109 ARG A O 1
ATOM 845 N N . SER A 1 110 ? 20.312 -1.645 -5.692 1.00 89.94 110 SER A N 1
ATOM 846 C CA . SER A 1 110 ? 18.974 -1.061 -5.755 1.00 89.94 110 SER A CA 1
ATOM 847 C C . SER A 1 110 ? 19.067 0.405 -6.161 1.00 89.94 110 SER A C 1
ATOM 849 O O . SER A 1 110 ? 19.605 1.240 -5.441 1.00 89.94 110 SER A O 1
ATOM 851 N N . THR A 1 111 ? 18.510 0.717 -7.324 1.00 90.75 111 THR A N 1
ATOM 852 C CA . THR A 1 111 ? 18.392 2.074 -7.869 1.00 90.75 111 THR A CA 1
ATOM 853 C C . THR A 1 111 ? 16.919 2.475 -7.967 1.00 90.75 111 THR A C 1
ATOM 855 O O . THR A 1 111 ? 16.030 1.627 -7.854 1.00 90.75 111 THR A O 1
ATOM 858 N N . VAL A 1 112 ? 16.637 3.756 -8.226 1.00 91.44 112 VAL A N 1
ATOM 859 C CA . VAL A 1 112 ? 15.265 4.237 -8.484 1.00 91.44 112 VAL A CA 1
ATOM 860 C C . VAL A 1 112 ? 14.612 3.432 -9.610 1.00 91.44 112 VAL A C 1
ATOM 862 O O . VAL A 1 112 ? 13.480 2.987 -9.466 1.00 91.44 112 VAL A O 1
ATOM 865 N N . ALA A 1 113 ? 15.363 3.140 -10.676 1.00 92.56 113 ALA A N 1
ATOM 866 C CA . ALA A 1 113 ? 14.868 2.377 -11.819 1.00 92.56 113 ALA A CA 1
ATOM 867 C C . ALA A 1 113 ? 14.482 0.929 -11.468 1.00 92.56 113 ALA A C 1
ATOM 869 O O . ALA A 1 113 ? 13.604 0.368 -12.115 1.00 92.56 113 ALA A O 1
ATOM 870 N N . THR A 1 114 ? 15.118 0.318 -10.460 1.00 90.62 114 THR A N 1
ATOM 871 C CA . THR A 1 114 ? 14.724 -1.018 -9.975 1.00 90.62 114 THR A CA 1
ATOM 872 C C . THR A 1 114 ? 13.528 -0.980 -9.025 1.00 90.62 114 THR A C 1
ATOM 874 O O . THR A 1 114 ? 12.811 -1.964 -8.941 1.00 90.62 114 THR A O 1
ATOM 877 N N . GLN A 1 115 ? 13.293 0.132 -8.318 1.00 90.12 115 GLN A N 1
ATOM 878 C CA . GLN A 1 115 ? 12.139 0.271 -7.415 1.00 90.12 115 GLN A CA 1
ATOM 879 C C . GLN A 1 115 ? 10.845 0.570 -8.173 1.00 90.12 115 GLN A C 1
ATOM 881 O O . GLN A 1 115 ? 9.780 0.124 -7.769 1.00 90.12 115 GLN A O 1
ATOM 886 N N . THR A 1 116 ? 10.939 1.320 -9.269 1.00 93.00 116 THR A N 1
ATOM 887 C CA . THR A 1 116 ? 9.803 1.641 -10.141 1.00 93.00 116 THR A CA 1
ATOM 888 C C . THR A 1 116 ? 9.590 0.612 -11.251 1.00 93.00 116 THR A C 1
ATOM 890 O O . THR A 1 116 ? 8.773 0.843 -12.134 1.00 93.00 116 THR A O 1
ATOM 893 N N . GLU A 1 117 ? 10.378 -0.470 -11.266 1.00 94.56 117 GLU A N 1
ATOM 894 C CA . GLU A 1 117 ? 10.401 -1.510 -12.310 1.00 94.56 117 GLU A CA 1
ATOM 895 C C . GLU A 1 117 ? 10.741 -1.004 -13.729 1.00 94.56 117 GLU A C 1
ATOM 897 O O . GLU A 1 117 ? 10.848 -1.792 -14.669 1.00 94.56 117 GLU A O 1
ATOM 902 N N . ILE A 1 118 ? 11.018 0.296 -13.908 1.00 96.19 118 ILE A N 1
ATOM 903 C CA . ILE A 1 118 ? 11.409 0.904 -15.192 1.00 96.19 118 ILE A CA 1
ATOM 904 C C . ILE A 1 118 ? 12.625 0.192 -15.792 1.00 96.19 118 ILE A C 1
ATOM 906 O O . ILE A 1 118 ? 12.711 0.020 -17.008 1.00 96.19 118 ILE A O 1
ATOM 910 N N . TYR A 1 119 ? 13.565 -0.248 -14.954 1.00 95.12 119 TYR A N 1
ATOM 911 C CA . TYR A 1 119 ? 14.743 -0.981 -15.406 1.00 95.12 119 TYR A CA 1
ATOM 912 C C . TYR A 1 119 ? 14.375 -2.258 -16.179 1.00 95.12 119 TYR A C 1
ATOM 914 O O . TYR A 1 119 ? 15.009 -2.552 -17.193 1.00 95.12 119 TYR A O 1
ATOM 922 N N . ASP A 1 120 ? 13.332 -2.981 -15.770 1.00 94.19 120 ASP A N 1
ATOM 923 C CA . ASP A 1 120 ? 12.906 -4.211 -16.443 1.00 94.19 120 ASP A CA 1
ATOM 924 C C . ASP A 1 120 ? 12.264 -3.922 -17.803 1.00 94.19 120 ASP A C 1
ATOM 926 O O . ASP A 1 120 ? 12.568 -4.598 -18.794 1.00 94.19 120 ASP A O 1
ATOM 930 N N . TYR A 1 121 ? 11.480 -2.845 -17.897 1.00 95.62 121 TYR A N 1
ATOM 931 C CA . TYR A 1 121 ? 10.964 -2.353 -19.176 1.00 95.62 121 TYR A CA 1
ATOM 932 C C . TYR A 1 121 ? 12.091 -1.922 -20.116 1.00 95.62 121 TYR A C 1
ATOM 934 O O . TYR A 1 121 ? 12.096 -2.301 -21.289 1.00 95.62 121 TYR A O 1
ATOM 942 N N . LEU A 1 122 ? 13.088 -1.196 -19.605 1.00 95.06 122 LEU A N 1
ATOM 943 C CA . LEU A 1 122 ? 14.255 -0.800 -20.391 1.00 95.06 122 LEU A CA 1
ATOM 944 C C . LEU A 1 122 ? 15.041 -2.020 -20.879 1.00 95.06 122 LEU A C 1
ATOM 946 O O . LEU A 1 122 ? 15.434 -2.065 -22.043 1.00 95.06 122 LEU A O 1
ATOM 950 N N . ARG A 1 123 ? 15.232 -3.046 -20.044 1.00 94.75 123 ARG A N 1
ATOM 951 C CA . ARG A 1 123 ? 15.893 -4.293 -20.468 1.00 94.75 123 ARG A CA 1
ATOM 952 C C . ARG A 1 123 ? 15.154 -4.962 -21.619 1.00 94.75 123 ARG A C 1
ATOM 954 O O . ARG A 1 123 ? 15.800 -5.398 -22.570 1.00 94.75 123 ARG A O 1
ATOM 961 N N . LEU A 1 124 ? 13.826 -5.038 -21.550 1.00 95.12 124 LEU A N 1
ATOM 962 C CA . LEU A 1 124 ? 13.009 -5.589 -22.634 1.00 95.12 124 LEU A CA 1
ATOM 963 C C . LEU A 1 124 ? 13.094 -4.734 -23.902 1.00 95.12 124 LEU A C 1
ATOM 965 O O . LEU A 1 124 ? 13.220 -5.286 -24.998 1.00 95.12 124 LEU A O 1
ATOM 969 N N . LEU A 1 125 ? 13.076 -3.408 -23.756 1.00 96.00 125 LEU A N 1
ATOM 970 C CA . LEU A 1 125 ? 13.223 -2.465 -24.861 1.00 96.00 125 LEU A CA 1
ATOM 971 C C . LEU A 1 125 ? 14.573 -2.649 -25.567 1.00 96.00 125 LEU A C 1
ATOM 973 O O . LEU A 1 125 ? 14.602 -2.898 -26.771 1.00 96.00 125 LEU A O 1
ATOM 977 N N . PHE A 1 126 ? 15.687 -2.616 -24.831 1.00 94.38 126 PHE A N 1
ATOM 978 C CA . PHE A 1 126 ? 17.026 -2.801 -25.398 1.00 94.38 126 PHE A CA 1
ATOM 979 C C . PHE A 1 126 ? 17.251 -4.217 -25.941 1.00 94.38 126 PHE A C 1
ATOM 981 O O . PHE A 1 126 ? 17.959 -4.377 -26.930 1.00 94.38 126 PHE A O 1
ATOM 988 N N . ALA A 1 127 ? 16.633 -5.247 -25.360 1.00 93.69 127 ALA A N 1
ATOM 989 C CA . ALA A 1 127 ? 16.724 -6.604 -25.897 1.00 93.69 127 ALA A CA 1
ATOM 990 C C . ALA A 1 127 ? 16.006 -6.763 -27.249 1.00 93.69 127 ALA A C 1
ATOM 992 O O . ALA A 1 127 ? 16.423 -7.590 -28.059 1.00 93.69 127 ALA A O 1
ATOM 993 N N . ARG A 1 128 ? 14.924 -6.007 -27.487 1.00 92.75 128 ARG A N 1
ATOM 994 C CA . ARG A 1 128 ? 14.121 -6.097 -28.720 1.00 92.75 128 ARG A CA 1
ATOM 995 C C . ARG A 1 128 ? 14.540 -5.099 -29.797 1.00 92.75 128 ARG A C 1
ATOM 997 O O . ARG A 1 128 ? 14.553 -5.461 -30.966 1.00 92.75 128 ARG A O 1
ATOM 1004 N N . ALA A 1 129 ? 14.859 -3.867 -29.412 1.00 93.50 129 ALA A N 1
ATOM 1005 C CA . ALA A 1 129 ? 15.153 -2.765 -30.330 1.00 93.50 129 ALA A CA 1
ATOM 1006 C C . ALA A 1 129 ? 16.627 -2.328 -30.312 1.00 93.50 129 ALA A C 1
ATOM 1008 O O . ALA A 1 129 ? 17.054 -1.559 -31.172 1.00 93.50 129 ALA A O 1
ATOM 1009 N N . GLY A 1 130 ? 17.418 -2.791 -29.340 1.00 90.06 130 GLY A N 1
ATOM 1010 C CA . GLY A 1 130 ? 18.815 -2.400 -29.212 1.00 90.06 130 GLY A CA 1
ATOM 1011 C C . GLY A 1 130 ? 19.685 -3.027 -30.296 1.00 90.06 130 GLY A C 1
ATOM 1012 O O . GLY A 1 130 ? 19.752 -4.248 -30.438 1.00 90.06 130 GLY A O 1
ATOM 1013 N N . GLN A 1 131 ? 20.410 -2.186 -31.029 1.00 90.00 131 GLN A N 1
ATOM 1014 C CA . GLN A 1 131 ? 21.464 -2.644 -31.927 1.00 90.00 131 GLN A CA 1
ATOM 1015 C C . GLN A 1 131 ? 22.712 -2.984 -31.112 1.00 90.00 131 GLN A C 1
ATOM 1017 O O . GLN A 1 131 ? 23.259 -2.153 -30.385 1.00 90.00 131 GLN A O 1
ATOM 1022 N N . THR A 1 132 ? 23.181 -4.224 -31.223 1.00 91.00 132 THR A N 1
ATOM 1023 C CA . THR A 1 132 ? 24.387 -4.669 -30.524 1.00 91.00 132 THR A CA 1
ATOM 1024 C C . THR A 1 132 ? 25.633 -4.221 -31.278 1.00 91.00 132 THR A C 1
ATOM 1026 O O . THR A 1 132 ? 25.889 -4.694 -32.385 1.00 91.00 132 THR A O 1
ATOM 1029 N N . ILE A 1 133 ? 26.436 -3.349 -30.669 1.00 91.19 133 ILE A N 1
ATOM 1030 C CA . ILE A 1 133 ? 27.687 -2.834 -31.240 1.00 91.19 133 ILE A CA 1
ATOM 1031 C C . ILE A 1 133 ? 28.877 -3.425 -30.480 1.00 91.19 133 ILE A C 1
ATOM 1033 O O . ILE A 1 133 ? 28.874 -3.523 -29.252 1.00 91.19 133 ILE A O 1
ATOM 1037 N N . CYS A 1 134 ? 29.919 -3.839 -31.201 1.00 88.12 134 CYS A N 1
ATOM 1038 C CA . CYS A 1 134 ? 31.151 -4.318 -30.584 1.00 88.12 134 CYS A CA 1
ATOM 1039 C C . CYS A 1 134 ? 31.941 -3.158 -29.959 1.00 88.12 134 CYS A C 1
ATOM 1041 O O . CYS A 1 134 ? 32.379 -2.258 -30.671 1.00 88.12 134 CYS A O 1
ATOM 1043 N N . HIS A 1 135 ? 32.226 -3.233 -28.656 1.00 88.69 135 HIS A N 1
ATOM 1044 C CA . HIS A 1 135 ? 32.958 -2.186 -27.931 1.00 88.69 135 HIS A CA 1
ATOM 1045 C C . HIS A 1 135 ? 34.400 -1.949 -28.431 1.00 88.69 135 HIS A C 1
ATOM 1047 O O . HIS A 1 135 ? 34.932 -0.863 -28.255 1.00 88.69 135 HIS A O 1
ATOM 1053 N N . LYS A 1 136 ? 35.044 -2.936 -29.077 1.00 88.00 136 LYS A N 1
ATOM 1054 C CA . LYS A 1 136 ? 36.438 -2.799 -29.553 1.00 88.00 136 LYS A CA 1
ATOM 1055 C C . LYS A 1 136 ? 36.566 -2.214 -30.952 1.00 88.00 136 LYS A C 1
ATOM 1057 O O . LYS A 1 136 ? 37.512 -1.490 -31.219 1.00 88.00 136 LYS A O 1
ATOM 1062 N N . CYS A 1 137 ? 35.673 -2.593 -31.866 1.00 90.94 137 CYS A N 1
ATOM 1063 C CA . CYS A 1 137 ? 35.787 -2.223 -33.279 1.00 90.94 137 CYS A CA 1
ATOM 1064 C C . CYS A 1 137 ? 34.640 -1.345 -33.790 1.00 90.94 137 CYS A C 1
ATOM 1066 O O . CYS A 1 137 ? 34.649 -0.995 -34.966 1.00 90.94 137 CYS A O 1
ATOM 1068 N N . GLY A 1 138 ? 33.640 -1.037 -32.956 1.00 88.31 138 GLY A N 1
ATOM 1069 C CA . GLY A 1 138 ? 32.515 -0.160 -33.297 1.00 88.31 138 GLY A CA 1
ATOM 1070 C C . GLY A 1 138 ? 31.532 -0.726 -34.328 1.00 88.31 138 GLY A C 1
ATOM 1071 O O . GLY A 1 138 ? 30.609 -0.034 -34.737 1.00 88.31 138 GLY A O 1
ATOM 1072 N N . ARG A 1 139 ? 31.705 -1.979 -34.772 1.00 86.75 139 ARG A N 1
ATOM 1073 C CA . ARG A 1 139 ? 30.841 -2.600 -35.789 1.00 86.75 139 ARG A CA 1
ATOM 1074 C C . ARG A 1 139 ? 29.622 -3.269 -35.164 1.00 86.75 139 ARG A C 1
ATOM 1076 O O . ARG A 1 139 ? 29.718 -3.865 -34.089 1.00 86.75 139 ARG A O 1
ATOM 1083 N N . GLU A 1 140 ? 28.512 -3.244 -35.894 1.00 88.56 140 GLU A N 1
ATOM 1084 C CA . GLU A 1 140 ? 27.290 -3.972 -35.554 1.00 88.56 140 GLU A CA 1
ATOM 1085 C C . GLU A 1 140 ? 27.538 -5.493 -35.526 1.00 88.56 140 GLU A C 1
ATOM 1087 O O . GLU A 1 140 ? 28.125 -6.083 -36.446 1.00 88.56 140 GLU A O 1
ATOM 1092 N N . VAL A 1 141 ? 27.092 -6.143 -34.453 1.00 87.69 141 VAL A N 1
ATOM 1093 C CA . VAL A 1 141 ? 27.189 -7.590 -34.262 1.00 87.69 141 VAL A CA 1
ATOM 1094 C C . VAL A 1 141 ? 26.048 -8.268 -35.015 1.00 87.69 141 VAL A C 1
ATOM 1096 O O . VAL A 1 141 ? 24.884 -8.153 -34.654 1.00 87.69 141 VAL A O 1
ATOM 1099 N N . LYS A 1 142 ? 26.397 -9.025 -36.058 1.00 84.81 142 LYS A N 1
ATOM 1100 C CA . LYS A 1 142 ? 25.447 -9.805 -36.864 1.00 84.81 142 LYS A CA 1
ATOM 1101 C C . LYS A 1 142 ? 25.525 -11.288 -36.517 1.00 84.81 142 LYS A C 1
ATOM 1103 O O . LYS A 1 142 ? 26.589 -11.794 -36.154 1.00 84.81 142 LYS A O 1
ATOM 1108 N N . LYS A 1 143 ? 24.411 -12.007 -36.694 1.00 79.62 143 LYS A N 1
ATOM 1109 C CA . LYS A 1 143 ? 24.342 -13.465 -36.511 1.00 79.62 143 LYS A CA 1
ATOM 1110 C C . LYS A 1 143 ? 25.420 -14.159 -37.353 1.00 79.62 143 LYS A C 1
ATOM 1112 O O . LYS A 1 143 ? 25.472 -14.002 -38.574 1.00 79.62 143 LYS A O 1
ATOM 1117 N N . ILE A 1 144 ? 26.282 -14.939 -36.703 1.00 77.56 144 ILE A N 1
ATOM 1118 C CA . ILE A 1 144 ? 27.359 -15.671 -37.377 1.00 77.56 144 ILE A CA 1
ATOM 1119 C C . ILE A 1 144 ? 26.820 -17.020 -37.864 1.00 77.56 144 ILE A C 1
ATOM 1121 O O . ILE A 1 144 ? 26.188 -17.755 -37.109 1.00 77.56 144 ILE A O 1
ATOM 1125 N N . ARG A 1 145 ? 27.069 -17.354 -39.137 1.00 78.00 145 ARG A N 1
ATOM 1126 C CA . ARG A 1 145 ? 26.753 -18.680 -39.695 1.00 78.00 145 ARG A CA 1
ATOM 1127 C C . ARG A 1 145 ? 27.804 -19.713 -39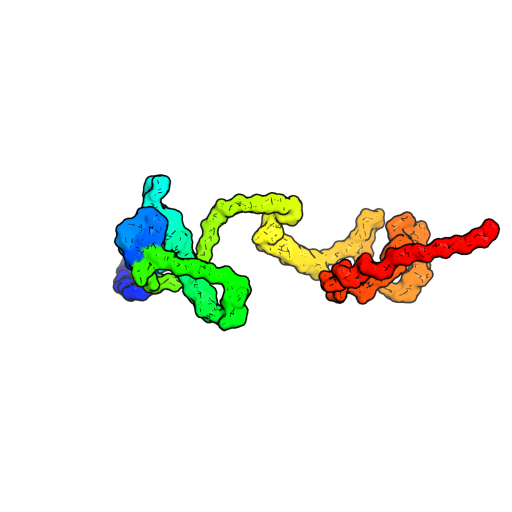.253 1.00 78.00 145 ARG A C 1
ATOM 1129 O O . ARG A 1 145 ? 28.987 -19.368 -39.270 1.00 78.00 145 ARG A O 1
ATOM 1136 N N . PRO A 1 146 ? 27.428 -20.978 -38.978 1.00 72.25 146 PRO A N 1
ATOM 1137 C CA . PRO A 1 146 ? 28.355 -22.011 -38.497 1.00 72.25 146 PRO A CA 1
ATOM 1138 C C . PRO A 1 146 ? 29.598 -22.202 -39.380 1.00 72.25 146 PRO A C 1
ATOM 1140 O O . PRO A 1 146 ? 30.719 -22.218 -38.885 1.00 72.25 146 PRO A O 1
ATOM 1143 N N . ASN A 1 147 ? 29.431 -22.223 -40.707 1.00 70.06 147 ASN A N 1
ATOM 1144 C CA . ASN A 1 147 ? 30.547 -22.388 -41.650 1.00 70.06 147 ASN A CA 1
ATOM 1145 C C . ASN A 1 147 ? 31.564 -21.221 -41.602 1.00 70.06 147 ASN A C 1
ATOM 1147 O O . ASN A 1 147 ? 32.730 -21.390 -41.945 1.00 70.06 147 ASN A O 1
ATOM 1151 N N . ARG A 1 148 ? 31.138 -20.036 -41.137 1.00 60.25 148 ARG A N 1
ATOM 1152 C CA . ARG A 1 148 ? 31.973 -18.828 -41.009 1.00 60.25 148 ARG A CA 1
ATOM 1153 C C . ARG A 1 148 ? 32.747 -18.766 -39.687 1.00 60.25 148 ARG A C 1
ATOM 1155 O O . ARG A 1 148 ? 33.634 -17.927 -39.561 1.00 60.25 148 ARG A O 1
ATOM 1162 N N . LEU A 1 149 ? 32.419 -19.625 -38.715 1.00 64.12 149 LEU A N 1
ATOM 1163 C CA . LEU A 1 149 ? 33.188 -19.763 -37.472 1.00 64.12 149 LEU A CA 1
ATOM 1164 C C . LEU A 1 149 ? 34.531 -20.461 -37.728 1.00 64.12 149 LEU A C 1
ATOM 1166 O O . LEU A 1 149 ? 35.523 -20.093 -37.112 1.00 64.12 149 LEU A O 1
ATOM 1170 N N . ARG A 1 150 ? 34.581 -21.404 -38.682 1.00 55.75 150 ARG A N 1
ATOM 1171 C CA . ARG A 1 150 ? 35.791 -22.177 -39.017 1.00 55.75 150 ARG A CA 1
ATOM 1172 C C . ARG A 1 150 ? 36.866 -21.342 -39.724 1.00 55.75 150 ARG A C 1
ATOM 1174 O O . ARG A 1 150 ? 38.050 -21.556 -39.506 1.00 55.75 150 ARG A O 1
ATOM 1181 N N . THR A 1 151 ? 36.463 -20.387 -40.564 1.00 49.94 151 THR A N 1
ATOM 1182 C CA . THR A 1 151 ? 37.379 -19.565 -41.381 1.00 49.94 151 THR A CA 1
ATOM 1183 C C . THR A 1 151 ? 37.775 -18.244 -40.733 1.00 49.94 151 THR A C 1
ATOM 1185 O O . THR A 1 151 ? 38.755 -17.623 -41.145 1.00 49.94 151 THR A O 1
ATOM 1188 N N . ARG A 1 152 ? 37.060 -17.798 -39.694 1.00 49.78 152 ARG A N 1
ATOM 1189 C CA . ARG A 1 152 ? 37.437 -16.602 -38.940 1.00 49.78 152 ARG A CA 1
ATOM 1190 C C . ARG A 1 152 ? 38.560 -16.969 -37.976 1.00 49.78 152 ARG A C 1
ATOM 1192 O O . ARG A 1 152 ? 38.331 -17.221 -36.800 1.00 49.78 152 ARG A O 1
ATOM 1199 N N . SER A 1 153 ? 39.784 -17.014 -38.501 1.00 46.03 153 SER A N 1
ATOM 1200 C CA . SER A 1 153 ? 40.984 -17.114 -37.679 1.00 46.03 153 SER A CA 1
ATOM 1201 C C . SER A 1 153 ? 40.933 -15.989 -36.644 1.00 46.03 153 SER A C 1
ATOM 1203 O O . SER A 1 153 ? 40.855 -14.812 -36.999 1.00 46.03 153 SER A O 1
ATOM 1205 N N . TRP A 1 154 ? 40.934 -16.357 -35.366 1.00 47.00 154 TRP A N 1
ATOM 1206 C CA . TRP A 1 154 ? 40.861 -15.486 -34.189 1.00 47.00 154 TRP A CA 1
ATOM 1207 C C . TRP A 1 154 ? 42.064 -14.525 -34.048 1.00 47.00 154 TRP A C 1
ATOM 1209 O O . TRP A 1 154 ? 42.379 -14.060 -32.959 1.00 47.00 154 TRP A O 1
ATOM 1219 N N . ARG A 1 155 ? 42.760 -14.200 -35.144 1.00 42.91 155 ARG A N 1
ATOM 1220 C CA . ARG A 1 155 ? 44.020 -13.447 -35.151 1.00 42.91 155 ARG A CA 1
ATOM 1221 C C . ARG A 1 155 ? 43.873 -11.985 -34.719 1.00 42.91 155 ARG A C 1
ATOM 1223 O O . ARG A 1 155 ? 44.834 -11.438 -34.197 1.00 42.91 155 ARG A O 1
ATOM 1230 N N . ASN A 1 156 ? 42.684 -11.379 -34.834 1.00 43.25 156 ASN A N 1
ATOM 1231 C CA . ASN A 1 156 ? 42.504 -9.934 -34.597 1.00 43.25 156 ASN A CA 1
ATOM 1232 C C . ASN A 1 156 ? 41.632 -9.560 -33.380 1.00 43.25 156 ASN A C 1
ATOM 1234 O O . ASN A 1 156 ? 41.301 -8.393 -33.194 1.00 43.25 156 ASN A O 1
ATOM 1238 N N . CYS A 1 157 ? 41.270 -10.511 -32.514 1.00 39.31 157 CYS A N 1
ATOM 1239 C CA . CYS A 1 157 ? 40.689 -10.216 -31.196 1.00 39.31 157 CYS A CA 1
ATOM 1240 C C . CYS A 1 157 ? 41.366 -11.096 -30.145 1.00 39.31 157 CYS A C 1
ATOM 1242 O O . CYS A 1 157 ? 40.822 -12.100 -29.696 1.00 39.31 157 CYS A O 1
ATOM 1244 N N . ARG A 1 158 ? 42.579 -10.698 -29.755 1.00 38.09 158 ARG A N 1
ATOM 1245 C CA . ARG A 1 158 ? 43.504 -11.428 -28.869 1.00 38.09 158 ARG A CA 1
ATOM 1246 C C . ARG A 1 158 ? 43.048 -11.524 -27.395 1.00 38.09 158 ARG A C 1
ATOM 1248 O O . ARG A 1 158 ? 43.866 -11.597 -26.498 1.00 38.09 158 ARG A O 1
ATOM 1255 N N . THR A 1 159 ? 41.746 -11.452 -27.120 1.00 39.12 159 THR A N 1
ATOM 1256 C CA . THR A 1 159 ? 41.185 -11.344 -25.748 1.00 39.12 159 THR A CA 1
ATOM 1257 C C . THR A 1 159 ? 39.891 -12.129 -25.540 1.00 39.12 159 THR A C 1
ATOM 1259 O O . THR A 1 159 ? 39.247 -11.968 -24.514 1.00 39.12 159 THR A O 1
ATOM 1262 N N . ALA A 1 160 ? 39.474 -12.961 -26.494 1.00 38.94 160 ALA A N 1
ATOM 1263 C CA . ALA A 1 160 ? 38.206 -13.685 -26.390 1.00 38.94 160 ALA A CA 1
ATOM 1264 C C . ALA A 1 160 ? 38.361 -15.208 -26.558 1.00 38.94 160 ALA A C 1
ATOM 1266 O O . ALA A 1 160 ? 37.415 -15.874 -26.962 1.00 38.94 160 ALA A O 1
ATOM 1267 N N . LEU A 1 161 ? 39.541 -15.760 -26.249 1.00 37.28 161 LEU A N 1
ATOM 1268 C CA . LEU A 1 161 ? 39.857 -17.172 -26.492 1.00 37.28 161 LEU A CA 1
ATOM 1269 C C . LEU A 1 161 ? 39.759 -18.127 -25.289 1.00 37.28 161 LEU A C 1
ATOM 1271 O O . LEU A 1 161 ? 40.072 -19.290 -25.481 1.00 37.28 161 LEU A O 1
ATOM 1275 N N . ASP A 1 162 ? 39.224 -17.722 -24.131 1.00 33.22 162 ASP A N 1
ATOM 1276 C CA . ASP A 1 162 ? 39.118 -18.640 -22.971 1.00 33.22 162 ASP A CA 1
ATOM 1277 C C . ASP A 1 162 ? 37.692 -18.999 -22.525 1.00 33.22 162 ASP A C 1
ATOM 1279 O O . ASP A 1 162 ? 37.499 -19.623 -21.486 1.00 33.22 162 ASP A O 1
ATOM 1283 N N . SER A 1 163 ? 36.645 -18.667 -23.287 1.00 39.44 163 SER A N 1
ATOM 1284 C CA . SER A 1 163 ? 35.283 -19.060 -22.884 1.00 39.44 163 SER A CA 1
ATOM 1285 C C . SER A 1 163 ? 34.399 -19.469 -24.053 1.00 39.44 163 SER A C 1
ATOM 1287 O O . SER A 1 163 ? 33.324 -18.921 -24.291 1.00 39.44 163 SER A O 1
ATOM 1289 N N . ILE A 1 164 ? 34.857 -20.469 -24.802 1.00 42.12 164 ILE A N 1
ATOM 1290 C CA . ILE A 1 164 ? 33.972 -21.278 -25.642 1.00 42.12 164 ILE A CA 1
ATOM 1291 C C . ILE A 1 164 ? 34.176 -22.735 -25.248 1.00 42.12 164 ILE A C 1
ATOM 1293 O O . ILE A 1 164 ? 34.788 -23.521 -25.958 1.00 42.12 164 ILE A O 1
ATOM 1297 N N . CYS A 1 165 ? 33.634 -23.094 -24.088 1.00 29.91 165 CYS A N 1
ATOM 1298 C CA . CYS A 1 165 ? 33.176 -24.452 -23.860 1.00 29.91 165 CYS A CA 1
ATOM 1299 C C . CYS A 1 165 ? 31.854 -24.386 -23.081 1.00 29.91 165 CYS A C 1
ATOM 1301 O O . CYS A 1 165 ? 31.807 -23.984 -21.924 1.00 29.91 165 CYS A O 1
ATOM 1303 N N . CYS A 1 166 ? 30.771 -24.735 -23.777 1.00 31.27 166 CYS A N 1
ATOM 1304 C CA . CYS A 1 166 ? 29.447 -25.070 -23.247 1.00 31.27 166 CYS A CA 1
ATOM 1305 C C . CYS A 1 166 ? 28.614 -23.985 -22.538 1.00 31.27 166 CYS A C 1
ATOM 1307 O O . CYS A 1 166 ? 28.233 -24.101 -21.377 1.00 31.27 166 CYS A O 1
ATOM 1309 N N . SER A 1 167 ? 28.110 -23.029 -23.317 1.00 32.25 167 SER A N 1
ATOM 1310 C CA . SER A 1 167 ? 26.895 -22.261 -22.996 1.00 32.25 167 SER A CA 1
ATOM 1311 C C . SER A 1 167 ? 25.587 -23.016 -23.322 1.00 32.25 167 SER A C 1
ATOM 1313 O O . SER A 1 167 ? 24.572 -22.395 -23.631 1.00 32.25 167 SER A O 1
ATOM 1315 N N . LEU A 1 168 ? 25.575 -24.355 -23.234 1.00 35.91 168 LEU A N 1
ATOM 1316 C CA . LEU A 1 168 ? 24.372 -25.171 -23.471 1.00 35.91 168 LEU A CA 1
ATOM 1317 C C . LEU A 1 168 ? 23.473 -25.329 -22.225 1.00 35.91 168 LEU A C 1
ATOM 1319 O O . LEU A 1 168 ? 22.434 -25.976 -22.296 1.00 35.91 168 LEU A O 1
ATOM 1323 N N . PHE A 1 169 ? 23.835 -24.735 -21.080 1.00 33.81 169 PHE A N 1
ATOM 1324 C CA . PHE A 1 169 ? 23.224 -25.056 -19.783 1.00 33.81 169 PHE A CA 1
ATOM 1325 C C . PHE A 1 169 ? 22.831 -23.826 -18.947 1.00 33.81 169 PHE A C 1
ATOM 1327 O O . PHE A 1 169 ? 23.079 -23.771 -17.748 1.00 33.81 169 PHE A O 1
ATOM 1334 N N . ARG A 1 170 ? 22.213 -22.794 -19.537 1.00 40.84 170 ARG A N 1
ATOM 1335 C CA . ARG A 1 170 ? 21.916 -21.552 -18.786 1.00 40.84 170 ARG A CA 1
ATOM 1336 C C . ARG A 1 170 ? 20.569 -21.503 -18.044 1.00 40.84 170 ARG A C 1
ATOM 1338 O O . ARG A 1 170 ? 20.210 -20.435 -17.563 1.00 40.84 170 ARG A O 1
ATOM 1345 N N . LYS A 1 171 ? 19.819 -22.610 -17.922 1.00 35.28 171 LYS A N 1
ATOM 1346 C CA . LYS A 1 171 ? 18.516 -22.606 -17.209 1.00 35.28 171 LYS A CA 1
ATOM 1347 C C . LYS A 1 171 ? 18.238 -23.729 -16.195 1.00 35.28 171 LYS A C 1
ATOM 1349 O O . LYS A 1 171 ? 17.180 -23.676 -15.583 1.00 35.28 171 LYS A O 1
ATOM 1354 N N . LYS A 1 172 ? 19.124 -24.709 -15.957 1.00 29.81 172 LYS A N 1
ATOM 1355 C CA . LYS A 1 172 ? 18.771 -25.877 -15.107 1.00 29.81 172 LYS A CA 1
ATOM 1356 C C . LYS A 1 172 ? 19.658 -26.150 -13.882 1.00 29.81 172 LYS A C 1
ATOM 1358 O O . LYS A 1 172 ? 19.451 -27.160 -13.226 1.00 29.81 172 LYS A O 1
ATOM 1363 N N . PHE A 1 173 ? 20.613 -25.284 -13.536 1.00 28.80 173 PHE A N 1
ATOM 1364 C CA . PHE A 1 173 ? 21.636 -25.610 -12.528 1.00 28.80 173 PHE A CA 1
ATOM 1365 C C . PHE A 1 173 ? 21.769 -24.546 -11.428 1.00 28.80 173 PHE A C 1
ATOM 1367 O O . PHE A 1 173 ? 22.788 -23.876 -11.319 1.00 28.80 173 PHE A O 1
ATOM 1374 N N . LEU A 1 174 ? 20.720 -24.359 -10.621 1.00 32.84 174 LEU A N 1
ATOM 1375 C CA . LEU A 1 174 ? 20.803 -23.514 -9.417 1.00 32.84 174 LEU A CA 1
ATOM 1376 C C . LEU A 1 174 ? 20.208 -24.176 -8.159 1.00 32.84 174 LEU A C 1
ATOM 1378 O O . LEU A 1 174 ? 19.902 -23.482 -7.204 1.00 32.84 174 LEU A O 1
ATOM 1382 N N . VAL A 1 175 ? 20.048 -25.511 -8.135 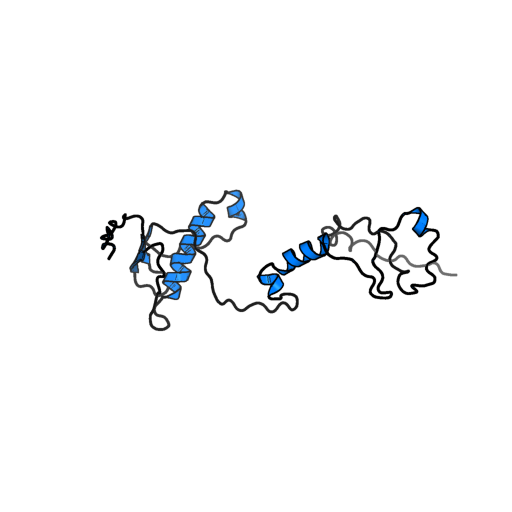1.00 33.97 175 VAL A N 1
ATOM 1383 C CA . VAL A 1 175 ? 19.414 -26.222 -6.994 1.00 33.97 175 VAL A CA 1
ATOM 1384 C C . VAL A 1 175 ? 20.220 -27.414 -6.433 1.00 33.97 175 VAL A C 1
ATOM 1386 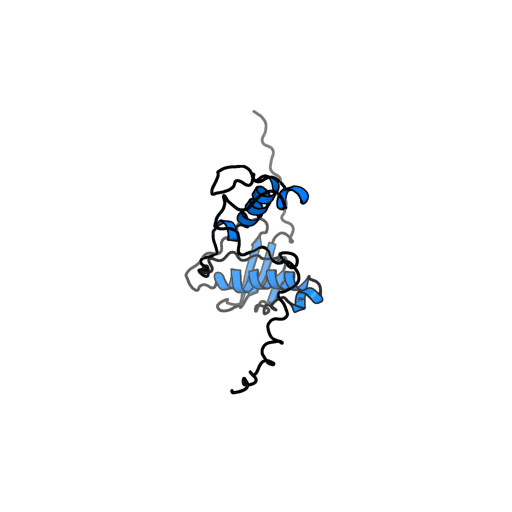O O . VAL A 1 175 ? 19.799 -28.010 -5.456 1.00 33.97 175 VAL A O 1
ATOM 1389 N N . ARG A 1 176 ? 21.412 -27.774 -6.936 1.00 28.88 176 ARG A N 1
ATOM 1390 C CA . ARG A 1 176 ? 22.168 -28.933 -6.385 1.00 28.88 176 ARG A CA 1
ATOM 1391 C C . ARG A 1 176 ? 23.630 -28.653 -6.031 1.00 28.88 176 ARG A C 1
ATOM 1393 O O . ARG A 1 176 ? 24.505 -29.435 -6.377 1.00 28.88 176 ARG A O 1
ATOM 1400 N N . SER A 1 177 ? 23.906 -27.552 -5.331 1.00 36.69 177 SER A N 1
ATOM 1401 C CA . SER A 1 177 ? 25.267 -27.261 -4.836 1.00 36.69 177 SER A CA 1
ATOM 1402 C C . SER A 1 177 ? 25.570 -27.762 -3.418 1.00 36.69 177 SER A C 1
ATOM 1404 O O . SER A 1 177 ? 26.729 -27.713 -3.027 1.00 36.69 177 SER A O 1
ATOM 1406 N N . SER A 1 178 ? 24.600 -28.264 -2.648 1.00 35.00 178 SER A N 1
ATOM 1407 C CA . SER A 1 178 ? 24.845 -28.695 -1.258 1.00 35.00 178 SER A CA 1
ATOM 1408 C C . SER A 1 178 ? 25.160 -30.188 -1.080 1.00 35.00 178 SER A C 1
ATOM 1410 O O . SER A 1 178 ? 25.671 -30.565 -0.032 1.00 35.00 178 SER A O 1
ATOM 1412 N N . GLU A 1 179 ? 24.909 -31.046 -2.075 1.00 36.72 179 GLU A N 1
ATOM 1413 C CA . GLU A 1 179 ? 25.027 -32.512 -1.914 1.00 36.72 179 GLU A CA 1
ATOM 1414 C C . GLU A 1 179 ? 26.347 -33.127 -2.408 1.00 36.72 179 GLU A C 1
ATOM 1416 O O . GLU A 1 179 ? 26.642 -34.264 -2.065 1.00 36.72 179 GLU A O 1
ATOM 1421 N N . LEU A 1 180 ? 27.183 -32.399 -3.158 1.00 38.59 180 LEU A N 1
ATOM 1422 C CA . LEU A 1 180 ? 28.384 -32.965 -3.805 1.00 38.59 180 LEU A CA 1
ATOM 1423 C C . LEU A 1 180 ? 29.724 -32.510 -3.198 1.00 38.59 180 LEU A C 1
ATOM 1425 O O . LEU A 1 180 ? 30.767 -32.695 -3.814 1.00 38.59 180 LEU A O 1
ATOM 1429 N N . GLN A 1 181 ? 29.729 -31.929 -1.992 1.00 37.56 181 GLN A N 1
ATOM 1430 C CA . GLN A 1 181 ? 30.974 -31.550 -1.296 1.00 37.56 181 GLN A CA 1
ATOM 1431 C C . GLN A 1 181 ? 31.500 -32.598 -0.295 1.00 37.56 181 GLN A C 1
ATOM 1433 O O . GLN A 1 181 ? 32.518 -32.348 0.344 1.00 37.56 181 GLN A O 1
ATOM 1438 N N . LYS A 1 182 ? 30.867 -33.774 -0.152 1.00 36.97 182 LYS A N 1
ATOM 1439 C CA . LYS A 1 182 ? 31.302 -34.800 0.823 1.00 36.97 182 LYS A CA 1
ATOM 1440 C C . LYS A 1 182 ? 32.194 -35.926 0.280 1.00 36.97 182 LYS A C 1
ATOM 1442 O O . LYS A 1 182 ? 32.737 -36.670 1.086 1.00 36.97 182 LYS A O 1
ATOM 1447 N N . GLU A 1 183 ? 32.428 -36.033 -1.027 1.00 35.75 183 GLU A N 1
ATOM 1448 C CA . GLU A 1 183 ? 33.206 -37.146 -1.602 1.00 35.75 183 GLU A CA 1
ATOM 1449 C C . GLU A 1 183 ? 34.376 -36.667 -2.472 1.00 35.75 183 GLU A C 1
ATOM 1451 O O . GLU A 1 183 ? 34.337 -36.751 -3.693 1.00 35.75 183 GLU A O 1
ATOM 1456 N N . ALA A 1 184 ? 35.448 -36.164 -1.857 1.00 36.16 184 ALA A N 1
ATOM 1457 C CA . ALA A 1 184 ? 36.759 -36.098 -2.515 1.00 36.16 184 ALA A CA 1
ATOM 1458 C C . ALA A 1 184 ? 37.886 -35.960 -1.476 1.00 36.16 184 ALA A C 1
ATOM 1460 O O . ALA A 1 184 ? 38.338 -34.861 -1.170 1.00 36.16 184 ALA A O 1
ATOM 1461 N N . SER A 1 185 ? 38.349 -37.089 -0.932 1.00 36.31 185 SER A N 1
ATOM 1462 C CA . SER A 1 185 ? 39.640 -37.190 -0.231 1.00 36.31 185 SER A CA 1
ATOM 1463 C C . SER A 1 185 ? 40.731 -37.646 -1.221 1.00 36.31 185 SER A C 1
ATOM 1465 O O . SER A 1 185 ? 40.449 -38.517 -2.051 1.00 36.31 185 SER A O 1
ATOM 1467 N N . PRO A 1 186 ? 41.960 -37.090 -1.194 1.00 38.25 186 PRO A N 1
ATOM 1468 C CA . PRO A 1 186 ? 42.987 -37.379 -2.196 1.00 38.25 186 PRO A CA 1
ATOM 1469 C C . PRO A 1 186 ? 43.767 -38.672 -1.888 1.00 38.25 186 PRO A C 1
ATOM 1471 O O . PRO A 1 186 ? 44.259 -38.865 -0.779 1.00 38.25 186 PRO A O 1
ATOM 1474 N N . ARG A 1 187 ? 43.944 -39.549 -2.891 1.00 36.00 187 ARG A N 1
ATOM 1475 C CA . ARG A 1 187 ? 44.874 -40.699 -2.823 1.00 36.00 187 ARG A CA 1
ATOM 1476 C C . ARG A 1 187 ? 46.317 -40.270 -3.156 1.00 36.00 187 ARG A C 1
ATOM 1478 O O . ARG A 1 187 ? 46.496 -39.385 -3.995 1.00 36.00 187 ARG A O 1
ATOM 1485 N N . PRO A 1 188 ? 47.346 -40.895 -2.552 1.00 41.78 188 PRO A N 1
ATOM 1486 C CA . PRO A 1 188 ? 48.739 -40.485 -2.724 1.00 41.78 188 PRO A CA 1
ATOM 1487 C C . PRO A 1 188 ? 49.368 -41.045 -4.012 1.00 41.78 188 PRO A C 1
ATOM 1489 O O . PRO A 1 188 ? 48.967 -42.094 -4.515 1.00 41.78 188 PRO A O 1
ATOM 1492 N N . ARG A 1 189 ? 50.369 -40.326 -4.542 1.00 34.59 189 ARG A N 1
ATOM 1493 C CA . ARG A 1 189 ? 51.135 -40.692 -5.750 1.00 34.59 189 ARG A CA 1
ATOM 1494 C C . ARG A 1 189 ? 52.218 -41.742 -5.447 1.00 34.59 189 ARG A C 1
ATOM 1496 O O . ARG A 1 189 ? 52.767 -41.719 -4.344 1.00 34.59 189 ARG A O 1
ATOM 1503 N N . PRO A 1 190 ? 52.571 -42.607 -6.416 1.00 35.53 190 PRO A N 1
ATOM 1504 C CA . PRO A 1 190 ? 53.625 -43.599 -6.245 1.00 35.53 190 PRO A CA 1
ATOM 1505 C C . PRO A 1 190 ? 55.015 -42.953 -6.326 1.00 35.53 190 PRO A C 1
ATOM 1507 O O . PRO A 1 190 ? 55.227 -42.001 -7.080 1.00 35.53 190 PRO A O 1
ATOM 1510 N N . LYS A 1 191 ? 55.946 -43.480 -5.526 1.00 39.59 191 LYS A N 1
ATOM 1511 C CA . LYS A 1 191 ? 57.366 -43.112 -5.518 1.00 39.59 191 LYS A CA 1
ATOM 1512 C C . LYS A 1 191 ? 58.118 -43.901 -6.597 1.00 39.59 191 LYS A C 1
ATOM 1514 O O . LYS A 1 191 ? 57.837 -45.086 -6.772 1.00 39.59 191 LYS A O 1
ATOM 1519 N N . ILE A 1 192 ? 59.057 -43.234 -7.267 1.00 39.09 192 ILE A N 1
ATOM 1520 C CA . ILE A 1 192 ? 60.279 -43.856 -7.802 1.00 39.09 192 ILE A CA 1
ATOM 1521 C C . ILE A 1 192 ? 61.299 -43.822 -6.666 1.00 39.09 192 ILE A C 1
ATOM 1523 O O . ILE A 1 192 ? 61.308 -42.789 -5.953 1.00 39.09 192 ILE A O 1
#

Secondary structure (DSSP, 8-state):
---------PPPPTTSEEEEEEE-STT--SEEEEEETTS------STTSSHHIIIIIIIIHHHHHHHHHHS-TTGGGTS--PPPPS-SEEESPPPP-----PPPP--TT--HHHHSSHHHHHHHHHHHH---B-TTT--B-PPPPHHHHHH--GGG-TT--S--S--S-SSS-SS-SSSSSS--PPPPPPP-